Protein AF-A0A397W1Y7-F1 (afdb_monomer_lite)

Organism: NCBI:txid44941

Radius of gyration: 26.82 Å; chains: 1; bounding box: 84×47×63 Å

pLDDT: mean 83.34, std 16.36, range [36.28, 98.56]

Secondary structure (DSSP, 8-state):
----PPPPHHHHHHHHHH--GGGT-S-HHHHHHHHHHHHHHHHHHHHHTSS---HHHHHHHHHHHHHHHT---BS-TT-TTT-B--S--GGG--HHHHIIIIIHHHHHHHSTTTTTGGG-THHHHHHHHHHIIIIISS--SS---S-TT--HHHHHHHHHHHHHHHHHTT--S---------TTS--

Sequence (187 aa):
MWTSTSLTGIDKLKVLQNFNLDLLFLNKSRAQLIRQLWNGFNELYEDMHKQRINGIEFKKKALEWINLFLTPSSGNPNHPQTFVRGLYRPNDITPYIHTLVYHIPEFLNLHSNFGLIGFSCSAVEKKNHQHVVHFFRKTLKDGGGENINKSAIIEIMEWENRNLYFFSHDVPVFFEKITTINVKDMQ

Foldseek 3Di:
DDDDDDQDPVRVLCCLQPPQQVVVDVDPVVSVLVNVLSVLVVVLVVQLVDQAHQLVVQLVSLVVNVVSQQFQWDDDPVDPVGTDHGHDHPVPQDPVSVCSNPPLSVVCVVPRNRGNVNVDCVVVVVVVVVLCCPQPVPDDPPPDDPPPPDDSVVVVVVVVVVVVVCVVVVNDPDDPPPPDDDPPPPD

Structure (mmCIF, N/CA/C/O backbone):
data_AF-A0A397W1Y7-F1
#
_entry.id   AF-A0A397W1Y7-F1
#
loop_
_atom_site.group_PDB
_atom_site.id
_atom_site.type_symbol
_atom_site.label_atom_id
_atom_site.label_alt_id
_atom_site.label_comp_id
_atom_site.label_asym_id
_atom_site.label_entity_id
_atom_site.label_seq_id
_atom_site.pdbx_PDB_ins_code
_atom_site.Cartn_x
_atom_site.Cartn_y
_atom_site.Cartn_z
_atom_site.occupancy
_atom_site.B_iso_or_equiv
_atom_site.auth_seq_id
_atom_site.auth_comp_id
_atom_site.auth_asym_id
_atom_site.auth_atom_id
_atom_site.pdbx_PDB_model_num
ATOM 1 N N . MET A 1 1 ? 6.314 31.186 4.382 1.00 39.44 1 MET A N 1
ATOM 2 C CA . MET A 1 1 ? 6.079 30.312 3.211 1.00 39.44 1 MET A CA 1
ATOM 3 C C . MET A 1 1 ? 6.240 28.879 3.681 1.00 39.44 1 MET A C 1
ATOM 5 O O . MET A 1 1 ? 7.315 28.550 4.157 1.00 39.44 1 MET A O 1
ATOM 9 N N . TRP A 1 2 ? 5.188 28.061 3.644 1.00 40.94 2 TRP A N 1
ATOM 10 C CA . TRP A 1 2 ? 5.317 26.639 3.972 1.00 40.94 2 TRP A CA 1
ATOM 11 C C . TRP A 1 2 ? 5.865 25.921 2.738 1.00 40.94 2 TRP A C 1
ATOM 13 O O . TRP A 1 2 ? 5.177 25.820 1.726 1.00 40.94 2 TRP A O 1
ATOM 23 N N . THR A 1 3 ? 7.114 25.471 2.792 1.00 53.44 3 THR A N 1
ATOM 24 C CA . THR A 1 3 ? 7.708 24.613 1.763 1.00 53.44 3 THR A CA 1
ATOM 25 C C . THR A 1 3 ? 7.311 23.173 2.065 1.00 53.44 3 THR A C 1
ATOM 27 O O . THR A 1 3 ? 7.940 22.513 2.890 1.00 53.44 3 THR A O 1
ATOM 30 N N . SER A 1 4 ? 6.226 22.680 1.463 1.00 56.41 4 SER A N 1
ATOM 31 C CA . SER A 1 4 ? 5.858 21.270 1.607 1.00 56.41 4 SER A CA 1
ATOM 32 C C . SER A 1 4 ? 6.803 20.403 0.774 1.00 56.41 4 SER A C 1
ATOM 34 O O . SER A 1 4 ? 6.710 20.377 -0.453 1.00 56.41 4 SER A O 1
ATOM 36 N N . THR A 1 5 ? 7.698 19.669 1.428 1.00 64.62 5 THR A N 1
ATOM 37 C CA . THR A 1 5 ? 8.429 18.575 0.782 1.00 64.62 5 THR A CA 1
ATOM 38 C C . THR A 1 5 ? 7.508 17.358 0.730 1.00 64.62 5 THR A C 1
ATOM 40 O O . THR A 1 5 ? 7.043 16.890 1.769 1.00 64.62 5 THR A O 1
ATOM 43 N N . SER A 1 6 ? 7.206 16.850 -0.467 1.00 74.12 6 SER A N 1
ATOM 44 C CA . SER A 1 6 ? 6.446 15.603 -0.606 1.00 74.12 6 SER A CA 1
ATOM 45 C C . SER A 1 6 ? 7.218 14.448 0.035 1.00 74.12 6 SER A C 1
ATOM 47 O O . SER A 1 6 ? 8.400 14.265 -0.250 1.00 74.12 6 SER A O 1
ATOM 49 N N . LEU A 1 7 ? 6.540 13.638 0.851 1.00 79.19 7 LEU A N 1
ATOM 50 C CA . LEU A 1 7 ? 7.115 12.411 1.405 1.00 79.19 7 LEU A CA 1
ATOM 51 C C . LEU A 1 7 ? 7.478 11.443 0.273 1.00 79.19 7 LEU A C 1
ATOM 53 O O . LEU A 1 7 ? 6.655 11.172 -0.611 1.00 79.19 7 LEU A O 1
ATOM 57 N N . THR A 1 8 ? 8.693 10.898 0.319 1.00 85.19 8 THR A N 1
ATOM 58 C CA . THR A 1 8 ? 9.116 9.832 -0.597 1.00 85.19 8 THR A CA 1
ATOM 59 C C . THR A 1 8 ? 8.405 8.521 -0.245 1.00 85.19 8 THR A C 1
ATOM 61 O O . THR A 1 8 ? 7.814 8.392 0.829 1.00 85.19 8 THR A O 1
ATOM 64 N N . GLY A 1 9 ? 8.456 7.519 -1.129 1.00 83.25 9 GLY A N 1
ATOM 65 C CA . GLY A 1 9 ? 7.895 6.193 -0.829 1.00 83.25 9 GLY A CA 1
ATOM 66 C C . GLY A 1 9 ? 8.480 5.575 0.450 1.00 83.25 9 GLY A C 1
ATOM 67 O O . GLY A 1 9 ? 7.740 5.038 1.270 1.00 83.25 9 GLY A O 1
ATOM 68 N N . ILE A 1 10 ? 9.788 5.747 0.666 1.00 86.06 10 ILE A N 1
ATOM 69 C CA . ILE A 1 10 ? 10.495 5.248 1.854 1.00 86.06 10 ILE A CA 1
ATOM 70 C C . ILE A 1 10 ? 10.001 5.956 3.119 1.00 86.06 10 ILE A C 1
ATOM 72 O O . ILE A 1 10 ? 9.769 5.311 4.141 1.00 86.06 10 ILE A O 1
ATOM 76 N N . ASP A 1 11 ? 9.805 7.274 3.060 1.00 90.81 11 ASP A N 1
ATOM 77 C CA . ASP A 1 11 ? 9.346 8.031 4.226 1.00 90.81 11 ASP A CA 1
ATOM 78 C C . ASP A 1 11 ? 7.902 7.676 4.593 1.00 90.81 11 ASP A C 1
ATOM 80 O O . ASP A 1 11 ? 7.588 7.520 5.773 1.00 90.81 11 ASP A O 1
ATOM 84 N N . LYS A 1 12 ? 7.033 7.463 3.595 1.00 91.06 12 LYS A N 1
ATOM 85 C CA . LYS A 1 12 ? 5.658 6.985 3.817 1.00 91.06 12 LYS A CA 1
ATOM 86 C C . LYS A 1 12 ? 5.643 5.635 4.538 1.00 91.06 12 LYS A C 1
ATOM 88 O O . LYS A 1 12 ? 4.872 5.469 5.481 1.00 91.06 12 LYS A O 1
ATOM 93 N N . LEU A 1 13 ? 6.514 4.705 4.140 1.00 92.19 13 LEU A N 1
ATOM 94 C CA . LEU A 1 13 ? 6.613 3.386 4.769 1.00 92.19 13 LEU A CA 1
ATOM 95 C C . LEU A 1 13 ? 7.103 3.480 6.222 1.00 92.19 13 LEU A C 1
ATOM 97 O O . LEU A 1 13 ? 6.520 2.866 7.114 1.00 92.19 13 LEU A O 1
ATOM 101 N N . LYS A 1 14 ? 8.110 4.322 6.493 1.00 93.44 14 LYS A N 1
ATOM 102 C CA . LYS A 1 14 ? 8.585 4.577 7.865 1.00 93.44 14 LYS A CA 1
ATOM 103 C C . LYS A 1 14 ? 7.484 5.136 8.760 1.00 93.44 14 LYS A C 1
ATOM 105 O O . LYS A 1 14 ? 7.376 4.723 9.912 1.00 93.44 14 LYS A O 1
ATOM 110 N N . VAL A 1 15 ? 6.674 6.061 8.244 1.00 93.31 15 VAL A N 1
ATOM 111 C CA . VAL A 1 15 ? 5.526 6.602 8.981 1.00 93.31 15 VAL A CA 1
ATOM 112 C C . VAL A 1 15 ? 4.516 5.493 9.267 1.00 93.31 15 VAL A C 1
ATOM 114 O O . VAL A 1 15 ? 4.129 5.312 10.420 1.00 93.31 15 VAL A O 1
ATOM 117 N N . LEU A 1 16 ? 4.139 4.712 8.252 1.00 94.62 16 LEU A N 1
ATOM 118 C CA . LEU A 1 16 ? 3.195 3.606 8.402 1.00 94.62 16 LEU A CA 1
ATOM 119 C C . LEU A 1 16 ? 3.634 2.628 9.503 1.00 94.62 16 LEU A C 1
ATOM 121 O O . LEU A 1 16 ? 2.839 2.291 10.378 1.00 94.62 16 LEU A O 1
ATOM 125 N N . GLN A 1 17 ? 4.905 2.232 9.507 1.00 94.31 17 GLN A N 1
ATOM 126 C CA . GLN A 1 17 ? 5.419 1.197 10.406 1.00 94.31 17 GLN A CA 1
ATOM 127 C C . GLN A 1 17 ? 5.736 1.721 11.812 1.00 94.31 17 GLN A C 1
ATOM 129 O O . GLN A 1 17 ? 5.367 1.089 12.799 1.00 94.31 17 GLN A O 1
ATOM 134 N N . ASN A 1 18 ? 6.370 2.892 11.919 1.00 93.81 18 ASN A N 1
ATOM 135 C CA . ASN A 1 18 ? 7.087 3.282 13.140 1.00 93.81 18 ASN A CA 1
ATOM 136 C C . ASN A 1 18 ? 6.560 4.555 13.807 1.00 93.81 18 ASN A C 1
ATOM 138 O O . ASN A 1 18 ? 7.042 4.927 14.877 1.00 93.81 18 ASN A O 1
ATOM 142 N N . PHE A 1 19 ? 5.612 5.267 13.194 1.00 94.00 19 PHE A N 1
ATOM 143 C CA . PHE A 1 19 ? 5.139 6.525 13.762 1.00 94.00 19 PHE A CA 1
ATOM 144 C C . PHE A 1 19 ? 4.438 6.305 15.109 1.00 94.00 19 PHE A C 1
ATOM 146 O O . PHE A 1 19 ? 3.462 5.554 15.205 1.00 94.00 19 PHE A O 1
ATOM 153 N N . ASN A 1 20 ? 4.901 7.015 16.139 1.00 93.06 20 ASN A N 1
ATOM 154 C CA . ASN A 1 20 ? 4.315 6.944 17.470 1.00 93.06 20 ASN A CA 1
ATOM 155 C C . ASN A 1 20 ? 2.988 7.722 17.529 1.00 93.06 20 ASN A C 1
ATOM 157 O O . ASN A 1 20 ? 2.969 8.949 17.632 1.00 93.06 20 ASN A O 1
ATOM 161 N N . LEU A 1 21 ? 1.869 6.993 17.482 1.00 93.31 21 LEU A N 1
ATOM 162 C CA . LEU A 1 21 ? 0.521 7.571 17.514 1.00 93.31 21 LEU A CA 1
ATOM 163 C C . LEU A 1 21 ? 0.143 8.167 18.871 1.00 93.31 21 LEU A C 1
ATOM 165 O O . LEU A 1 21 ? -0.738 9.028 18.908 1.00 93.31 21 LEU A O 1
ATOM 169 N N . ASP A 1 22 ? 0.815 7.778 19.955 1.00 91.19 22 ASP A N 1
ATOM 170 C CA . ASP A 1 22 ? 0.550 8.328 21.289 1.00 91.19 22 ASP A CA 1
ATOM 171 C C . ASP A 1 22 ? 0.893 9.826 21.361 1.00 91.19 22 ASP A C 1
ATOM 173 O O . ASP A 1 22 ? 0.355 10.549 22.195 1.00 91.19 22 ASP A O 1
ATOM 177 N N . LEU A 1 23 ? 1.734 10.320 20.442 1.00 91.81 23 LEU A N 1
ATOM 178 C CA . LEU A 1 23 ? 2.039 11.748 20.305 1.00 91.81 23 LEU A CA 1
ATOM 179 C C . LEU A 1 23 ? 0.864 12.561 19.735 1.00 91.81 23 LEU A C 1
ATOM 181 O O . LEU A 1 23 ? 0.793 13.766 19.962 1.00 91.81 23 LEU A O 1
ATOM 185 N N . LEU A 1 24 ? -0.039 11.928 18.977 1.00 90.88 24 LEU A N 1
ATOM 186 C CA . LEU A 1 24 ? -1.186 12.590 18.341 1.00 90.88 24 LEU A CA 1
ATOM 187 C C . LEU A 1 24 ? -2.497 12.355 19.092 1.00 90.88 24 LEU A C 1
ATOM 189 O O . LEU A 1 24 ? -3.395 13.196 19.052 1.00 90.88 24 LEU A O 1
ATOM 193 N N . PHE A 1 25 ? -2.637 11.203 19.747 1.00 88.94 25 PHE A N 1
ATOM 194 C CA . PHE A 1 25 ? -3.882 10.791 20.380 1.00 88.94 25 PHE A CA 1
ATOM 195 C C . PHE A 1 25 ? -3.694 10.610 21.884 1.00 88.94 25 PHE A C 1
ATOM 197 O O . PHE A 1 25 ? -3.140 9.616 22.337 1.00 88.94 25 PHE A O 1
ATOM 204 N N . LEU A 1 26 ? -4.266 11.532 22.666 1.00 85.06 26 LEU A N 1
ATOM 205 C CA . LEU A 1 26 ? -4.312 11.428 24.133 1.00 85.06 26 LEU A CA 1
ATOM 206 C C . LEU A 1 26 ? -5.093 10.189 24.609 1.00 85.06 26 LEU A C 1
ATOM 208 O O . LEU A 1 26 ? -4.827 9.635 25.673 1.00 85.06 26 LEU A O 1
ATOM 212 N N . ASN A 1 27 ? -6.070 9.744 23.815 1.00 87.62 27 ASN A N 1
ATOM 213 C CA . ASN A 1 27 ? -6.815 8.520 24.077 1.00 87.62 27 ASN A CA 1
ATOM 214 C C . ASN A 1 27 ? -6.025 7.304 23.560 1.00 87.62 27 ASN A C 1
ATOM 216 O O . ASN A 1 27 ? -5.971 7.065 22.350 1.00 87.62 27 ASN A O 1
ATOM 220 N N . LYS A 1 28 ? -5.477 6.508 24.488 1.00 89.81 28 LYS A N 1
ATOM 221 C CA . LYS A 1 28 ? -4.688 5.305 24.174 1.00 89.81 28 LYS A CA 1
ATOM 222 C C . LYS A 1 28 ? -5.467 4.261 23.377 1.00 89.81 28 LYS A C 1
ATOM 224 O O . LYS A 1 28 ? -4.927 3.701 22.429 1.00 89.81 28 LYS A O 1
ATOM 229 N N . SER A 1 29 ? -6.741 4.037 23.694 1.00 90.38 29 SER A N 1
ATOM 230 C CA . SER A 1 29 ? -7.580 3.085 22.955 1.00 90.38 29 SER A CA 1
ATOM 231 C C . SER A 1 29 ? -7.749 3.510 21.495 1.00 90.38 29 SER A C 1
ATOM 233 O O . SER A 1 29 ? -7.712 2.681 20.589 1.00 90.38 29 SER A O 1
ATOM 235 N N . ARG A 1 30 ? -7.862 4.821 21.237 1.00 91.56 30 ARG A N 1
ATOM 236 C CA . ARG A 1 30 ? -7.900 5.358 19.871 1.00 91.56 30 ARG A CA 1
ATOM 237 C C . ARG A 1 30 ? -6.563 5.180 19.151 1.00 91.56 30 ARG A C 1
ATOM 239 O O . ARG A 1 30 ? -6.564 4.784 17.987 1.00 91.56 30 ARG A O 1
ATOM 246 N N . ALA A 1 31 ? -5.448 5.465 19.824 1.00 94.44 31 ALA A N 1
ATOM 247 C CA . ALA A 1 31 ? -4.113 5.262 19.264 1.00 94.44 31 ALA A CA 1
ATOM 248 C C . ALA A 1 31 ? -3.897 3.791 18.865 1.00 94.44 31 ALA A C 1
ATOM 250 O O . ALA A 1 31 ? -3.467 3.511 17.746 1.00 94.44 31 ALA A O 1
ATOM 251 N N . GLN A 1 32 ? -4.288 2.856 19.737 1.00 93.94 32 GLN A N 1
ATOM 252 C CA . GLN A 1 32 ? -4.229 1.413 19.491 1.00 93.94 32 GLN A CA 1
ATOM 253 C C . GLN A 1 32 ? -5.096 0.984 18.304 1.00 93.94 32 GLN A C 1
ATOM 255 O O . GLN A 1 32 ? -4.619 0.245 17.446 1.00 93.94 32 GLN A O 1
ATOM 260 N N . LEU A 1 33 ? -6.331 1.482 18.202 1.00 94.94 33 LEU A N 1
ATOM 261 C CA . LEU A 1 33 ? -7.227 1.150 17.091 1.00 94.94 33 LEU A CA 1
ATOM 262 C C . LEU A 1 33 ? -6.662 1.614 15.737 1.00 94.94 33 LEU A C 1
ATOM 264 O O . LEU A 1 33 ? -6.674 0.873 14.756 1.00 94.94 33 LEU A O 1
ATOM 268 N N . ILE A 1 34 ? -6.111 2.829 15.683 1.00 95.75 34 ILE A N 1
ATOM 269 C CA . ILE A 1 34 ? -5.458 3.348 14.472 1.00 95.75 34 ILE A CA 1
ATOM 270 C C . ILE A 1 34 ? -4.181 2.554 14.169 1.00 95.75 34 ILE A C 1
ATOM 272 O O . ILE A 1 34 ? -3.904 2.268 13.005 1.00 95.75 34 ILE A O 1
ATOM 276 N N . ARG A 1 35 ? -3.425 2.144 15.195 1.00 96.88 35 ARG A N 1
ATOM 277 C CA . ARG A 1 35 ? -2.245 1.290 15.025 1.00 96.88 35 ARG A CA 1
ATOM 278 C C . ARG A 1 35 ? -2.604 -0.062 14.420 1.00 96.88 35 ARG A C 1
ATOM 280 O O . ARG A 1 35 ? -1.934 -0.484 13.487 1.00 96.88 35 ARG A O 1
ATOM 287 N N . GLN A 1 36 ? -3.673 -0.701 14.890 1.00 96.94 36 GLN A N 1
ATOM 288 C CA . GLN A 1 36 ? -4.181 -1.946 14.308 1.00 96.94 36 GLN A CA 1
ATOM 289 C C . GLN A 1 36 ? -4.555 -1.763 12.833 1.00 96.94 36 GLN A C 1
ATOM 291 O O . GLN A 1 36 ? -4.159 -2.572 11.999 1.00 96.94 36 GLN A O 1
ATOM 296 N N . LEU A 1 37 ? -5.235 -0.662 12.494 1.00 97.94 37 LEU A N 1
ATOM 297 C CA . LEU A 1 37 ? -5.581 -0.344 11.108 1.00 97.94 37 LEU A CA 1
ATOM 298 C C . LEU A 1 37 ? -4.337 -0.186 10.218 1.00 97.94 37 LEU A C 1
ATOM 300 O O . LEU A 1 37 ? -4.314 -0.683 9.092 1.00 97.94 37 LEU A O 1
ATOM 304 N N . TRP A 1 38 ? -3.308 0.508 10.712 1.00 97.81 38 TRP A N 1
ATOM 305 C CA . TRP A 1 38 ? -2.057 0.730 9.980 1.00 97.81 38 TRP A CA 1
ATOM 306 C C . TRP A 1 38 ? -1.247 -0.556 9.832 1.00 97.81 38 TRP A C 1
ATOM 308 O O . TRP A 1 38 ? -0.730 -0.819 8.752 1.00 97.81 38 TRP A O 1
ATOM 318 N N . ASN A 1 39 ? -1.191 -1.384 10.876 1.00 97.50 39 ASN A N 1
ATOM 319 C CA . ASN A 1 39 ? -0.519 -2.679 10.829 1.00 97.50 39 ASN A CA 1
ATOM 320 C C . ASN A 1 39 ? -1.198 -3.619 9.828 1.00 97.50 39 ASN A C 1
ATOM 322 O O . ASN A 1 39 ? -0.512 -4.181 8.983 1.00 97.50 39 ASN A O 1
ATOM 326 N N . GLY A 1 40 ? -2.533 -3.712 9.845 1.00 97.75 40 GLY A N 1
ATOM 327 C CA . GLY A 1 40 ? -3.266 -4.521 8.868 1.00 97.75 40 GLY A CA 1
ATOM 328 C C . GLY A 1 40 ? -3.061 -4.034 7.429 1.00 97.75 40 GLY A C 1
ATOM 329 O O . GLY A 1 40 ? -2.892 -4.842 6.521 1.00 97.75 40 GLY A O 1
ATOM 330 N N . PHE A 1 41 ? -2.981 -2.715 7.212 1.00 97.69 41 PHE A N 1
ATOM 331 C CA . PHE A 1 41 ? -2.631 -2.179 5.894 1.00 97.69 41 PHE A CA 1
ATOM 332 C C . PHE A 1 41 ? -1.190 -2.526 5.498 1.00 97.69 41 PHE A C 1
ATOM 334 O O . PHE A 1 41 ? -0.941 -2.896 4.353 1.00 97.69 41 PHE A O 1
ATOM 341 N N . ASN A 1 42 ? -0.242 -2.432 6.436 1.00 96.94 42 ASN A N 1
ATOM 342 C CA . ASN A 1 42 ? 1.150 -2.803 6.199 1.00 96.94 42 ASN A CA 1
ATOM 343 C C . ASN A 1 42 ? 1.281 -4.293 5.853 1.00 96.94 42 ASN A C 1
ATOM 345 O O . ASN A 1 42 ? 2.014 -4.630 4.937 1.00 96.94 42 ASN A O 1
ATOM 349 N N . GLU A 1 43 ? 0.539 -5.182 6.512 1.00 96.38 43 GLU A N 1
ATOM 350 C CA . GLU A 1 43 ? 0.523 -6.610 6.171 1.00 96.38 43 GLU A CA 1
ATOM 351 C C . GLU A 1 43 ? 0.033 -6.863 4.741 1.00 96.38 43 GLU A C 1
ATOM 353 O O . GLU A 1 43 ? 0.664 -7.623 4.009 1.00 96.38 43 GLU A O 1
ATOM 358 N N . LEU A 1 44 ? -1.042 -6.189 4.313 1.00 96.56 44 LEU A N 1
ATOM 359 C CA . LEU A 1 44 ? -1.505 -6.250 2.922 1.00 96.56 44 LEU A CA 1
ATOM 360 C C . LEU A 1 44 ? -0.448 -5.705 1.957 1.00 96.56 44 LEU A C 1
ATOM 362 O O . LEU A 1 44 ? -0.217 -6.287 0.900 1.00 96.56 44 LEU A O 1
ATOM 366 N N . TYR A 1 45 ? 0.207 -4.601 2.317 1.00 94.44 45 TYR A N 1
ATOM 367 C CA . TYR A 1 45 ? 1.282 -4.014 1.525 1.00 94.44 45 TYR A CA 1
ATOM 368 C C . TYR A 1 45 ? 2.456 -4.983 1.345 1.00 94.44 45 TYR A C 1
ATOM 370 O O . TYR A 1 45 ? 2.871 -5.221 0.211 1.00 94.44 45 TYR A O 1
ATOM 378 N N . GLU A 1 46 ? 2.949 -5.583 2.427 1.00 92.88 46 GLU A N 1
ATOM 379 C CA . GLU A 1 46 ? 4.022 -6.580 2.389 1.00 92.88 46 GLU A CA 1
ATOM 380 C C . GLU A 1 46 ? 3.605 -7.823 1.601 1.00 92.88 46 GLU A C 1
ATOM 382 O O . GLU A 1 46 ? 4.397 -8.352 0.822 1.00 92.88 46 GLU A O 1
ATOM 387 N N . ASP A 1 47 ? 2.352 -8.273 1.746 1.00 92.88 47 ASP A N 1
ATOM 388 C CA . ASP A 1 47 ? 1.830 -9.379 0.951 1.00 92.88 47 ASP A CA 1
ATOM 389 C C . ASP A 1 47 ? 1.932 -9.055 -0.539 1.00 92.88 47 ASP A C 1
ATOM 391 O O . ASP A 1 47 ? 2.532 -9.848 -1.252 1.00 92.88 47 ASP A O 1
ATOM 395 N N . MET A 1 48 ? 1.486 -7.880 -1.005 1.00 91.12 48 MET A N 1
ATOM 396 C CA . MET A 1 48 ? 1.593 -7.475 -2.421 1.00 91.12 48 MET A CA 1
ATOM 397 C C . MET A 1 48 ? 3.032 -7.464 -2.972 1.00 91.12 48 MET A C 1
ATOM 399 O O . MET A 1 48 ? 3.216 -7.552 -4.187 1.00 91.12 48 MET A O 1
ATOM 403 N N . HIS A 1 49 ? 4.046 -7.376 -2.106 1.00 89.31 49 HIS A N 1
ATOM 404 C CA . HIS A 1 49 ? 5.466 -7.408 -2.476 1.00 89.31 49 HIS A CA 1
ATOM 405 C C . HIS A 1 49 ? 6.073 -8.821 -2.445 1.00 89.31 49 HIS A C 1
ATOM 407 O O . HIS A 1 49 ? 7.281 -8.993 -2.619 1.00 89.31 49 HIS A O 1
ATOM 413 N N . LYS A 1 50 ? 5.266 -9.865 -2.261 1.00 88.50 50 LYS A N 1
ATOM 414 C CA . LYS A 1 50 ? 5.719 -11.253 -2.397 1.00 88.50 50 LYS A CA 1
ATOM 415 C C . LYS A 1 50 ? 5.559 -11.724 -3.839 1.00 88.50 50 LYS A C 1
ATOM 417 O O . LYS A 1 50 ? 4.595 -11.392 -4.523 1.00 88.50 50 LYS A O 1
ATOM 422 N N . GLN A 1 51 ? 6.492 -12.562 -4.292 1.00 81.12 51 GLN A N 1
ATOM 423 C CA . GLN A 1 51 ? 6.418 -13.178 -5.624 1.00 81.12 51 GLN A CA 1
ATOM 424 C C . GLN A 1 51 ? 5.213 -14.112 -5.772 1.00 81.12 51 GLN A C 1
ATOM 426 O O . GLN A 1 51 ? 4.653 -14.229 -6.856 1.00 81.12 51 GLN A O 1
ATOM 431 N N . ARG A 1 52 ? 4.822 -14.789 -4.687 1.00 81.56 52 ARG A N 1
ATOM 432 C CA . ARG A 1 52 ? 3.676 -15.697 -4.652 1.00 81.56 52 ARG A CA 1
ATOM 433 C C . ARG A 1 52 ? 2.800 -15.359 -3.463 1.00 81.56 52 ARG A C 1
ATOM 435 O O . ARG A 1 52 ? 3.276 -15.327 -2.330 1.00 81.56 52 ARG A O 1
ATOM 442 N N . ILE A 1 53 ? 1.527 -15.120 -3.742 1.00 84.25 53 ILE A N 1
ATOM 443 C CA . ILE A 1 53 ? 0.504 -14.794 -2.753 1.00 84.25 53 ILE A CA 1
ATOM 444 C C . ILE A 1 53 ? -0.723 -15.613 -3.116 1.00 84.25 53 ILE A C 1
ATOM 446 O O . ILE A 1 53 ? -1.115 -15.665 -4.281 1.00 84.25 53 ILE A O 1
ATOM 450 N N . ASN A 1 54 ? -1.340 -16.238 -2.123 1.00 86.00 54 ASN A N 1
ATOM 451 C CA . ASN A 1 54 ? -2.626 -16.878 -2.317 1.00 86.00 54 ASN A CA 1
ATOM 452 C C . ASN A 1 54 ? -3.720 -15.799 -2.329 1.00 86.00 54 ASN A C 1
ATOM 454 O O . ASN A 1 54 ? -3.961 -15.152 -1.308 1.00 86.00 54 ASN A O 1
ATOM 458 N N . GLY A 1 55 ? -4.392 -15.604 -3.469 1.00 90.56 55 GLY A N 1
ATOM 459 C CA . GLY A 1 55 ? -5.457 -14.606 -3.594 1.00 90.56 55 GLY A CA 1
ATOM 460 C C . GLY A 1 55 ? -6.609 -14.827 -2.607 1.00 90.56 55 GLY A C 1
ATOM 461 O O . GLY A 1 55 ? -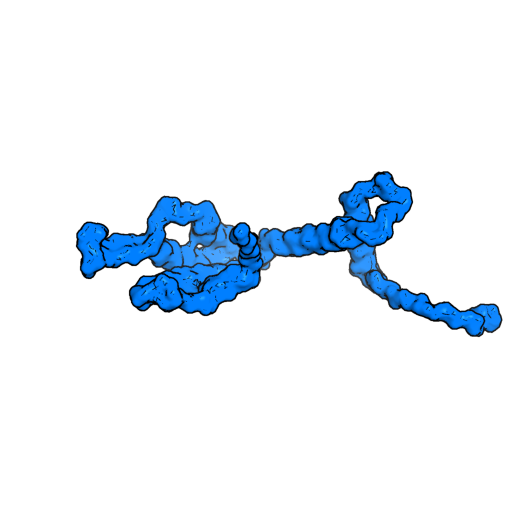7.210 -13.860 -2.146 1.00 90.56 55 GLY A O 1
ATOM 462 N N . ILE A 1 56 ? -6.879 -16.071 -2.190 1.00 92.25 56 ILE A N 1
ATOM 463 C CA . ILE A 1 56 ? -7.900 -16.387 -1.176 1.00 92.25 56 ILE A CA 1
ATOM 464 C C . ILE A 1 56 ? -7.485 -15.851 0.200 1.00 92.25 56 ILE A C 1
ATOM 466 O O . ILE A 1 56 ? -8.282 -15.198 0.876 1.00 92.25 56 ILE A O 1
ATOM 470 N N . GLU A 1 57 ? -6.238 -16.089 0.609 1.00 92.81 57 GLU A N 1
ATOM 471 C CA . GLU A 1 57 ? -5.719 -15.584 1.887 1.00 92.81 57 GLU A CA 1
ATOM 472 C C . GLU A 1 57 ? -5.643 -14.059 1.890 1.00 92.81 57 GLU A C 1
ATOM 474 O O . GLU A 1 57 ? -6.059 -13.420 2.858 1.00 92.81 57 GLU A O 1
ATOM 479 N N . PHE A 1 58 ? -5.189 -13.472 0.780 1.00 95.50 58 PHE A N 1
ATOM 480 C CA . PHE A 1 58 ? -5.152 -12.025 0.614 1.00 95.50 58 PHE A CA 1
ATOM 481 C C . PHE A 1 58 ? -6.553 -11.416 0.733 1.00 95.50 58 PHE A C 1
ATOM 483 O O . PHE A 1 58 ? -6.747 -10.458 1.481 1.00 95.50 58 PHE A O 1
ATOM 490 N N . LYS A 1 59 ? -7.560 -12.012 0.074 1.00 97.06 59 LYS A N 1
ATOM 491 C CA . LYS A 1 59 ? -8.961 -11.575 0.172 1.00 97.06 59 LYS A CA 1
ATOM 492 C C . LYS A 1 59 ? -9.454 -11.579 1.612 1.00 97.06 59 LYS A C 1
ATOM 494 O O . LYS A 1 59 ? -10.096 -10.621 2.032 1.00 97.06 59 LYS A O 1
ATOM 499 N N . LYS A 1 60 ? -9.160 -12.640 2.369 1.00 97.06 60 LYS A N 1
ATOM 500 C CA . LYS A 1 60 ? -9.567 -12.747 3.774 1.00 97.06 60 LYS A CA 1
ATOM 501 C C . LYS A 1 60 ? -8.998 -11.588 4.596 1.00 97.06 60 LYS A C 1
ATOM 503 O O . LYS A 1 60 ? -9.768 -10.874 5.232 1.00 97.06 60 LYS A O 1
ATOM 508 N N . LYS A 1 61 ? -7.686 -11.352 4.512 1.00 97.44 61 LYS A N 1
ATOM 509 C CA . LYS A 1 61 ? -7.027 -10.241 5.217 1.00 97.44 61 LYS A CA 1
ATOM 510 C C . LYS A 1 61 ? -7.568 -8.880 4.781 1.00 97.44 61 LYS A C 1
ATOM 512 O O . LYS A 1 61 ? -7.801 -8.011 5.615 1.00 97.44 61 LYS A O 1
ATOM 517 N N . ALA A 1 62 ? -7.809 -8.693 3.483 1.00 98.06 62 ALA A N 1
ATOM 518 C CA . ALA A 1 62 ? -8.326 -7.437 2.949 1.00 98.06 62 ALA A CA 1
ATOM 519 C C . ALA A 1 62 ? -9.753 -7.145 3.443 1.00 98.06 62 ALA A C 1
ATOM 521 O O . ALA A 1 62 ? -10.069 -6.001 3.772 1.00 98.06 62 ALA A O 1
ATOM 522 N N . LEU A 1 63 ? -10.595 -8.179 3.553 1.00 98.25 63 LEU A N 1
ATOM 523 C CA . LEU A 1 63 ? -11.939 -8.076 4.122 1.00 98.25 63 LEU A CA 1
ATOM 524 C C . LEU A 1 63 ? -11.912 -7.792 5.633 1.00 98.25 63 LEU A C 1
ATOM 526 O O . LEU A 1 63 ? -12.672 -6.959 6.121 1.00 98.25 63 LEU A O 1
ATOM 530 N N . GLU A 1 64 ? -11.022 -8.437 6.386 1.00 98.19 64 GLU A N 1
ATOM 531 C CA . GLU A 1 64 ? -10.821 -8.136 7.811 1.00 98.19 64 GLU A CA 1
ATOM 532 C C . GLU A 1 64 ? -10.362 -6.683 8.009 1.00 98.19 64 GLU A C 1
ATOM 534 O O . GLU A 1 64 ? -10.901 -5.958 8.849 1.00 98.19 64 GLU A O 1
ATOM 539 N N . TRP A 1 65 ? -9.432 -6.221 7.173 1.00 98.56 65 TRP A N 1
ATOM 540 C CA . TRP A 1 65 ? -8.927 -4.856 7.214 1.00 98.56 65 TRP A CA 1
ATOM 541 C C . TRP A 1 65 ? -9.990 -3.806 6.859 1.00 98.56 65 TRP A C 1
ATOM 543 O O . TRP A 1 65 ? -10.115 -2.811 7.576 1.00 98.56 65 TRP A O 1
ATOM 553 N N . ILE A 1 66 ? -10.794 -4.008 5.804 1.00 98.44 66 ILE A N 1
ATOM 554 C CA . ILE A 1 66 ? -11.850 -3.043 5.445 1.00 98.44 66 ILE A CA 1
ATOM 555 C C . ILE A 1 66 ? -12.961 -3.002 6.502 1.00 98.44 66 ILE A C 1
ATOM 557 O O . ILE A 1 66 ? -13.511 -1.936 6.769 1.00 98.44 66 ILE A O 1
ATOM 561 N N . ASN A 1 67 ? -13.256 -4.125 7.163 1.00 98.12 67 ASN A N 1
ATOM 562 C CA . ASN A 1 67 ? -14.200 -4.147 8.281 1.00 98.12 67 ASN A CA 1
ATOM 563 C C . ASN A 1 67 ? -13.685 -3.307 9.456 1.00 98.12 67 ASN A C 1
ATOM 565 O O . ASN A 1 67 ? -14.444 -2.526 10.030 1.00 98.12 67 ASN A O 1
ATOM 569 N N . LEU A 1 68 ? -12.387 -3.399 9.770 1.00 98.19 68 LEU A N 1
ATOM 570 C CA . LEU A 1 68 ? -11.757 -2.526 10.758 1.00 98.19 68 LEU A CA 1
ATOM 571 C C . LEU A 1 68 ? -11.819 -1.057 10.314 1.00 98.19 68 LEU A C 1
ATOM 573 O O . LEU A 1 68 ? -12.234 -0.205 11.097 1.00 98.19 68 LEU A O 1
ATOM 577 N N . PHE A 1 69 ? -11.486 -0.752 9.057 1.00 98.25 69 PHE A N 1
ATOM 578 C CA . PHE A 1 69 ? -11.569 0.601 8.491 1.00 98.25 69 PHE A CA 1
ATOM 579 C C . PHE A 1 69 ? -12.963 1.224 8.669 1.00 98.25 69 PHE A C 1
ATOM 581 O O . PHE A 1 69 ? -13.069 2.398 9.023 1.00 98.25 69 PHE A O 1
ATOM 588 N N . LEU A 1 70 ? -14.016 0.422 8.492 1.00 97.69 70 LEU A N 1
ATOM 589 C CA . LEU A 1 70 ? -15.420 0.820 8.600 1.00 97.69 70 LEU A CA 1
ATOM 590 C C . LEU A 1 70 ? -15.997 0.738 10.020 1.00 97.69 70 LEU A C 1
ATOM 592 O O . LEU A 1 70 ? -17.214 0.833 10.182 1.00 97.69 70 LEU A O 1
ATOM 596 N N . THR A 1 71 ? -15.156 0.588 11.050 1.00 96.75 71 THR A N 1
ATOM 597 C CA . THR A 1 71 ? -15.605 0.580 12.451 1.00 96.75 71 THR A CA 1
ATOM 598 C C . THR A 1 71 ? -16.478 1.810 12.734 1.00 96.75 71 THR A C 1
ATOM 600 O O . THR A 1 71 ? -15.966 2.940 12.694 1.00 96.75 71 THR A O 1
ATOM 603 N N . PRO A 1 72 ? -17.780 1.633 13.029 1.00 94.88 72 PRO A N 1
ATOM 604 C CA . PRO A 1 72 ? -18.694 2.748 13.212 1.00 94.88 72 PRO A CA 1
ATOM 605 C C . PRO A 1 72 ? -18.413 3.481 14.523 1.00 94.88 72 PRO A C 1
ATOM 607 O O . PRO A 1 72 ? -17.822 2.946 15.459 1.00 94.88 72 PRO A O 1
ATOM 610 N N . SER A 1 73 ? -18.859 4.734 14.600 1.00 92.69 73 SER A N 1
ATOM 611 C CA . SER A 1 73 ? -18.909 5.426 15.892 1.00 92.69 73 SER A CA 1
ATOM 612 C C . SER A 1 73 ? -20.087 4.904 16.711 1.00 92.69 73 SER A C 1
ATOM 614 O O . SER A 1 73 ? -21.134 4.595 16.145 1.00 92.69 73 SER A O 1
ATOM 616 N N . SER A 1 74 ? -19.934 4.845 18.030 1.00 90.44 74 SER A N 1
ATOM 617 C CA . SER A 1 74 ? -20.975 4.400 18.957 1.00 90.44 74 SER A CA 1
ATOM 618 C C . SER A 1 74 ? -21.288 5.466 20.005 1.00 90.44 74 SER A C 1
ATOM 620 O O . SER A 1 74 ? -20.444 6.300 20.332 1.00 90.44 74 SER A O 1
ATOM 622 N N . GLY A 1 75 ? -22.498 5.416 20.563 1.00 89.44 75 GLY A N 1
ATOM 623 C CA . GLY A 1 75 ? -22.975 6.388 21.549 1.00 89.44 75 GLY A CA 1
ATOM 624 C C . GLY A 1 75 ? -23.516 7.676 20.927 1.00 89.44 75 GLY A C 1
ATOM 625 O O . GLY A 1 75 ? -23.594 7.816 19.707 1.00 89.44 75 GLY A O 1
ATOM 626 N N . ASN A 1 76 ? -23.925 8.620 21.777 1.00 86.94 76 ASN A N 1
ATOM 627 C CA . ASN A 1 76 ? -24.546 9.866 21.332 1.00 86.94 76 ASN A CA 1
ATOM 628 C C . ASN A 1 76 ? -23.484 10.967 21.141 1.00 86.94 76 ASN A C 1
ATOM 630 O O . ASN A 1 76 ? -22.854 11.347 22.128 1.00 86.94 76 ASN A O 1
ATOM 634 N N . PRO A 1 77 ? -23.318 11.541 19.932 1.00 86.00 77 PRO A N 1
ATOM 635 C CA . PRO A 1 77 ? -22.358 12.620 19.672 1.00 86.00 77 PRO A CA 1
ATOM 636 C C . PRO A 1 77 ? -22.523 13.853 20.571 1.00 86.00 77 PRO A C 1
ATOM 638 O O . PRO A 1 77 ? -21.544 14.538 20.856 1.00 86.00 77 PRO A O 1
ATOM 641 N N . ASN A 1 78 ? -23.742 14.115 21.048 1.00 88.81 78 ASN A N 1
ATOM 642 C CA . ASN A 1 78 ? -24.052 15.234 21.940 1.00 88.81 78 ASN A CA 1
ATOM 643 C C . ASN A 1 78 ? -23.673 14.950 23.406 1.00 88.81 78 ASN A C 1
ATOM 645 O O . ASN A 1 78 ? -23.719 15.853 24.238 1.00 88.81 78 ASN A O 1
ATOM 649 N N . HIS A 1 79 ? -23.282 13.713 23.731 1.00 87.62 79 HIS A N 1
ATOM 650 C CA . HIS A 1 79 ? -22.847 13.293 25.062 1.00 87.62 79 HIS A CA 1
ATOM 651 C C . HIS A 1 79 ? -21.433 12.692 24.998 1.00 87.62 79 HIS A C 1
ATOM 653 O O . HIS A 1 79 ? -21.285 11.466 24.911 1.00 87.62 79 HIS A O 1
ATOM 659 N N . PRO A 1 80 ? -20.378 13.528 25.107 1.00 81.06 80 PRO A N 1
ATOM 660 C CA . PRO A 1 80 ? -18.980 13.120 24.925 1.00 81.06 80 PRO A CA 1
ATOM 661 C C . PRO A 1 80 ? -18.528 11.965 25.825 1.00 81.06 80 PRO A C 1
ATOM 663 O O . PRO A 1 80 ? -17.638 11.211 25.457 1.00 81.06 80 PRO A O 1
ATOM 666 N N . GLN A 1 81 ? -19.156 11.810 26.993 1.00 82.62 81 GLN A N 1
ATOM 667 C CA . GLN A 1 81 ? -18.861 10.748 27.960 1.00 82.62 81 GLN A CA 1
ATOM 668 C C . GLN A 1 81 ? -19.266 9.352 27.458 1.00 82.62 81 GLN A C 1
ATOM 670 O O . GLN A 1 81 ? -18.684 8.358 27.876 1.00 82.62 81 GLN A O 1
ATOM 675 N N . THR A 1 82 ? -20.255 9.277 26.562 1.00 86.12 82 THR A N 1
ATOM 676 C CA . THR A 1 82 ? -20.765 8.015 25.991 1.00 86.12 82 THR A CA 1
ATOM 677 C C . THR A 1 82 ? -20.341 7.807 24.540 1.00 86.12 82 THR A C 1
ATOM 679 O O . THR A 1 82 ? -20.498 6.713 24.002 1.00 86.12 82 THR A O 1
ATOM 682 N N . PHE A 1 83 ? -19.826 8.855 23.892 1.00 89.94 83 PHE A N 1
ATOM 683 C CA . PHE A 1 83 ? -19.465 8.819 22.485 1.00 89.94 83 PHE A CA 1
ATOM 684 C C . PHE A 1 83 ? -18.073 8.223 22.279 1.00 89.94 83 PHE A C 1
ATOM 686 O O . PHE A 1 83 ? -17.064 8.772 22.721 1.00 89.94 83 PHE A O 1
ATOM 693 N N . VAL A 1 84 ? -18.012 7.136 21.517 1.00 88.81 84 VAL A N 1
ATOM 694 C CA . VAL A 1 84 ? -16.765 6.545 21.037 1.00 88.81 84 VAL A CA 1
ATOM 695 C C . VAL A 1 84 ? -16.709 6.736 19.532 1.00 88.81 84 VAL A C 1
ATOM 697 O O . VAL A 1 84 ? -17.491 6.172 18.768 1.00 88.81 84 VAL A O 1
ATOM 700 N N . ARG A 1 85 ? -15.759 7.559 19.092 1.00 89.62 85 ARG A N 1
ATOM 701 C CA . ARG A 1 85 ? -15.537 7.794 17.668 1.00 89.62 85 ARG A CA 1
ATOM 702 C C . ARG A 1 85 ? -14.914 6.554 17.029 1.00 89.62 85 ARG A C 1
ATOM 704 O O . ARG A 1 85 ? -13.823 6.149 17.428 1.00 89.62 85 ARG A O 1
ATOM 711 N N . GLY A 1 86 ? -15.569 6.045 15.993 1.00 93.00 86 GLY A N 1
ATOM 712 C CA . GLY A 1 86 ? -15.054 4.988 15.130 1.00 93.00 86 GLY A CA 1
ATOM 713 C C . GLY A 1 86 ? -13.908 5.461 14.229 1.00 93.00 86 GLY A C 1
ATOM 714 O O . GLY A 1 86 ? -13.224 6.459 14.511 1.00 93.00 86 GLY A O 1
ATOM 715 N N . LEU A 1 87 ? -13.707 4.736 13.130 1.00 95.19 87 LEU A N 1
ATOM 716 C CA . LEU A 1 87 ? -12.677 5.023 12.137 1.00 95.19 87 LEU A CA 1
ATOM 717 C C . LEU A 1 87 ? -13.260 5.826 10.966 1.00 95.19 87 LEU A C 1
ATOM 719 O O . LEU A 1 87 ? -13.479 7.032 11.122 1.00 95.19 87 LEU A O 1
ATOM 723 N N . TYR A 1 88 ? -13.506 5.188 9.827 1.00 96.50 88 TYR A N 1
ATOM 724 C CA . TYR A 1 88 ? -13.923 5.833 8.584 1.00 96.50 88 TYR A CA 1
ATOM 725 C C . TYR A 1 88 ? -15.313 5.368 8.145 1.00 96.50 88 TYR A C 1
ATOM 727 O O . TYR A 1 88 ? -15.861 4.388 8.651 1.00 96.50 88 TYR A O 1
ATOM 735 N N . ARG A 1 89 ? -15.918 6.108 7.216 1.00 95.75 89 ARG A N 1
ATOM 736 C CA . ARG A 1 89 ? -17.248 5.834 6.666 1.00 95.75 89 ARG A CA 1
ATOM 737 C C . ARG A 1 89 ? -17.134 5.142 5.306 1.00 95.75 89 ARG A C 1
ATOM 739 O O . ARG A 1 89 ? -16.119 5.292 4.631 1.00 95.75 89 ARG A O 1
ATOM 746 N N . PRO A 1 90 ? -18.202 4.478 4.830 1.00 96.12 90 PRO A N 1
ATOM 747 C CA . PRO A 1 90 ? -18.237 3.930 3.473 1.00 96.12 90 PRO A CA 1
ATOM 748 C C . PRO A 1 90 ? -17.919 4.963 2.381 1.00 96.12 90 PRO A C 1
ATOM 750 O O . PRO A 1 90 ? -17.243 4.640 1.412 1.00 96.12 90 PRO A O 1
ATOM 753 N N . ASN A 1 91 ? -18.327 6.222 2.570 1.00 96.81 91 ASN A N 1
ATOM 754 C CA . ASN A 1 91 ? -18.041 7.308 1.624 1.00 96.81 91 ASN A CA 1
ATOM 755 C C . ASN A 1 91 ? -16.557 7.714 1.574 1.00 96.81 91 ASN A C 1
ATOM 757 O O . ASN A 1 91 ? -16.154 8.395 0.637 1.00 96.81 91 ASN A O 1
ATOM 761 N N . ASP A 1 92 ? -15.751 7.305 2.559 1.00 96.94 92 ASP A N 1
ATOM 762 C CA . ASP A 1 92 ? -14.310 7.575 2.601 1.00 96.94 92 ASP A CA 1
ATOM 763 C C . ASP A 1 92 ? -13.502 6.501 1.842 1.00 96.94 92 ASP A C 1
ATOM 765 O O . ASP A 1 92 ? -12.273 6.576 1.760 1.00 96.94 92 ASP A O 1
ATOM 769 N N . ILE A 1 93 ? -14.172 5.484 1.282 1.00 97.25 93 ILE A N 1
ATOM 770 C CA . ILE A 1 93 ?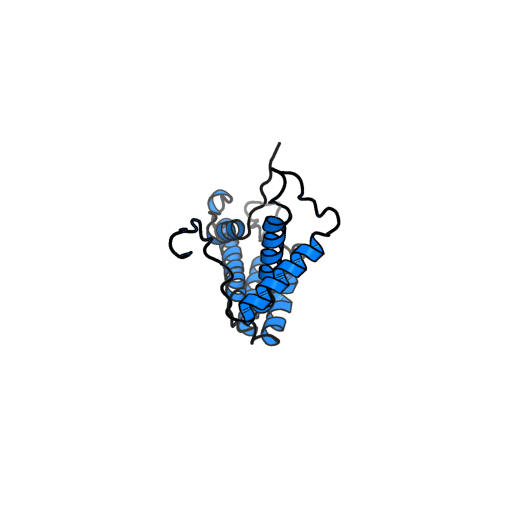 -13.536 4.463 0.449 1.00 97.25 93 ILE A CA 1
ATOM 771 C C . ILE A 1 93 ? -13.104 5.101 -0.871 1.00 97.25 93 ILE A C 1
ATOM 773 O O . ILE A 1 93 ? -13.916 5.474 -1.715 1.00 97.25 93 ILE A O 1
ATOM 777 N N . THR A 1 94 ? -11.792 5.184 -1.067 1.00 97.81 94 THR A N 1
ATOM 778 C CA . THR A 1 94 ? -11.213 5.634 -2.334 1.00 97.81 94 THR A CA 1
ATOM 779 C C . THR A 1 94 ? -11.254 4.518 -3.386 1.00 97.81 94 THR A C 1
ATOM 781 O O . THR A 1 94 ? -11.296 3.334 -3.028 1.00 97.81 94 THR A O 1
ATOM 784 N N . PRO A 1 95 ? -11.144 4.849 -4.687 1.00 98.31 95 PRO A N 1
ATOM 785 C CA . PRO A 1 95 ? -11.019 3.841 -5.740 1.00 98.31 95 PRO A CA 1
ATOM 786 C C . PRO A 1 95 ? -9.875 2.845 -5.494 1.00 98.31 95 PRO A C 1
ATOM 788 O O . PRO A 1 95 ? -10.040 1.655 -5.732 1.00 98.31 95 PRO A O 1
ATOM 791 N N . TYR A 1 96 ? -8.744 3.298 -4.939 1.00 96.69 96 TYR A N 1
ATOM 792 C CA . TYR A 1 96 ? -7.618 2.419 -4.606 1.00 96.69 96 TYR A CA 1
ATOM 793 C C . TYR A 1 96 ? -7.951 1.409 -3.507 1.00 96.69 96 TYR A C 1
ATOM 795 O O . TYR A 1 96 ? -7.546 0.256 -3.608 1.00 96.69 96 TYR A O 1
ATOM 803 N N . ILE A 1 97 ? -8.710 1.812 -2.483 1.00 97.69 97 ILE A N 1
ATOM 804 C CA . ILE A 1 97 ? -9.172 0.894 -1.432 1.00 97.69 97 ILE A CA 1
ATOM 805 C C . ILE A 1 97 ? -10.134 -0.140 -2.020 1.00 97.69 97 ILE A C 1
ATOM 807 O O . ILE A 1 97 ? -10.009 -1.329 -1.736 1.00 97.69 97 ILE A O 1
ATOM 811 N N . HIS A 1 98 ? -11.071 0.295 -2.865 1.00 97.56 98 HIS A N 1
ATOM 812 C CA . HIS A 1 98 ? -11.995 -0.617 -3.533 1.00 97.56 98 HIS A CA 1
ATOM 813 C C . HIS A 1 98 ? -11.240 -1.651 -4.383 1.00 97.56 98 HIS A C 1
ATOM 815 O O . HIS A 1 98 ? -11.458 -2.852 -4.234 1.00 97.56 98 HIS A O 1
ATOM 821 N N . THR A 1 99 ? -10.290 -1.204 -5.206 1.00 97.06 99 THR A N 1
ATOM 822 C CA . THR A 1 99 ? -9.448 -2.099 -6.007 1.00 97.06 99 THR A CA 1
ATOM 823 C C . THR A 1 99 ? -8.630 -3.046 -5.139 1.00 97.06 99 THR A C 1
ATOM 825 O O . THR A 1 99 ? -8.627 -4.245 -5.411 1.00 97.06 99 THR A O 1
ATOM 828 N N . LEU A 1 100 ? -8.005 -2.551 -4.066 1.00 97.19 100 LEU A N 1
ATOM 829 C CA . LEU A 1 100 ? -7.227 -3.363 -3.127 1.00 97.19 100 LEU A CA 1
ATOM 830 C C . LEU A 1 100 ? -8.041 -4.522 -2.544 1.00 97.19 100 LEU A C 1
ATOM 832 O O . LEU A 1 100 ? -7.549 -5.642 -2.466 1.00 97.19 100 LEU A O 1
ATOM 836 N N . VAL A 1 101 ? -9.279 -4.259 -2.128 1.00 97.25 101 VAL A N 1
ATOM 837 C CA . VAL A 1 101 ? -10.092 -5.247 -1.408 1.00 97.25 101 VAL A CA 1
ATOM 838 C C . VAL A 1 101 ? -10.791 -6.218 -2.356 1.00 97.25 101 VAL A C 1
ATOM 840 O O . VAL A 1 101 ? -10.871 -7.409 -2.056 1.00 97.25 101 VAL A O 1
ATOM 843 N N . TYR A 1 102 ? -11.304 -5.729 -3.486 1.00 96.00 102 TYR A N 1
ATOM 844 C CA . TYR A 1 102 ? -12.200 -6.513 -4.339 1.00 96.00 102 TYR A CA 1
ATOM 845 C C . TYR A 1 102 ? -11.536 -7.046 -5.610 1.00 96.00 102 TYR A C 1
ATOM 847 O O . TYR A 1 102 ? -11.841 -8.170 -5.999 1.00 96.00 102 TYR A O 1
ATOM 855 N N . HIS A 1 103 ? -10.597 -6.303 -6.204 1.00 95.19 103 HIS A N 1
ATOM 856 C CA . HIS A 1 103 ? -10.030 -6.628 -7.524 1.00 95.19 103 HIS A CA 1
ATOM 857 C C . HIS A 1 103 ? -8.628 -7.235 -7.451 1.00 95.19 103 HIS A C 1
ATOM 859 O O . HIS A 1 103 ? -8.307 -8.136 -8.220 1.00 95.19 103 HIS A O 1
ATOM 865 N N . ILE A 1 104 ? -7.792 -6.816 -6.497 1.00 94.56 104 ILE A N 1
ATOM 866 C CA . ILE A 1 104 ? -6.460 -7.411 -6.306 1.00 94.56 104 ILE A CA 1
ATOM 867 C C . ILE A 1 104 ? -6.514 -8.924 -6.022 1.00 94.56 104 ILE A C 1
ATOM 869 O O . ILE A 1 104 ? -5.721 -9.650 -6.623 1.00 94.56 104 ILE A O 1
ATOM 873 N N . PRO A 1 105 ? -7.424 -9.455 -5.178 1.00 94.25 105 PRO A N 1
ATOM 874 C CA . PRO A 1 105 ? -7.493 -10.899 -4.975 1.00 94.25 105 PRO A CA 1
ATOM 875 C C . PRO A 1 105 ? -7.831 -11.685 -6.249 1.00 94.25 105 PRO A C 1
ATOM 877 O O . PRO A 1 105 ? -7.266 -12.750 -6.482 1.00 94.25 105 PRO A O 1
ATOM 880 N N . GLU A 1 106 ? -8.743 -11.164 -7.075 1.00 92.88 106 GLU A N 1
ATOM 881 C CA . GLU A 1 106 ? -9.090 -11.759 -8.371 1.00 92.88 106 GLU A CA 1
ATOM 882 C C . GLU A 1 106 ? -7.891 -11.725 -9.322 1.00 92.88 106 GLU A C 1
ATOM 884 O O . GLU A 1 106 ? -7.522 -12.748 -9.898 1.00 92.88 106 GLU A O 1
ATOM 889 N N . PHE A 1 107 ? -7.219 -10.576 -9.398 1.00 92.75 107 PHE A N 1
ATOM 890 C CA . PHE A 1 107 ? -6.011 -10.400 -10.193 1.00 92.75 107 PHE A CA 1
ATOM 891 C C . PHE A 1 107 ? -4.906 -11.390 -9.796 1.00 92.75 107 PHE A C 1
ATOM 893 O O . PHE A 1 107 ? -4.283 -12.009 -10.657 1.00 92.75 107 PHE A O 1
ATOM 900 N N . LEU A 1 108 ? -4.688 -11.589 -8.493 1.00 92.00 108 LEU A N 1
ATOM 901 C CA . LEU A 1 108 ? -3.714 -12.551 -7.975 1.00 92.00 108 LEU A CA 1
ATOM 902 C C . LEU A 1 108 ? -4.049 -13.995 -8.353 1.00 92.00 108 LEU A C 1
ATOM 904 O O . LEU A 1 108 ? -3.134 -14.772 -8.617 1.00 92.00 108 LEU A O 1
ATOM 908 N N . ASN A 1 109 ? -5.332 -14.352 -8.417 1.00 89.25 109 ASN A N 1
ATOM 909 C CA . ASN A 1 109 ? -5.749 -15.685 -8.852 1.00 89.25 109 ASN A CA 1
ATOM 910 C C . ASN A 1 109 ? -5.499 -15.905 -10.352 1.00 89.25 109 ASN A C 1
ATOM 912 O O . ASN A 1 109 ? -5.125 -17.005 -10.747 1.00 89.25 109 ASN A O 1
ATOM 916 N N . LEU A 1 110 ? -5.673 -14.870 -11.181 1.00 90.31 110 LEU A N 1
ATOM 917 C CA . LEU A 1 110 ? -5.436 -14.943 -12.628 1.00 90.31 110 LEU A CA 1
ATOM 918 C C . LEU A 1 110 ? -3.942 -14.911 -12.989 1.00 90.31 110 LEU A C 1
ATOM 920 O O . LEU A 1 110 ? -3.517 -15.565 -13.941 1.00 90.31 110 LEU A O 1
ATOM 924 N N . HIS A 1 111 ? -3.136 -14.162 -12.233 1.00 88.88 111 HIS A N 1
ATOM 925 C CA . HIS A 1 111 ? -1.733 -13.876 -12.553 1.00 88.88 111 HIS A CA 1
ATOM 926 C C . HIS A 1 111 ? -0.746 -14.359 -11.480 1.00 88.88 111 HIS A C 1
ATOM 928 O O . HIS A 1 111 ? 0.334 -13.786 -11.305 1.00 88.88 111 HIS A O 1
ATOM 934 N N . SER A 1 112 ? -1.074 -15.451 -10.788 1.00 82.38 112 SER A N 1
ATOM 935 C CA . SER A 1 112 ? -0.292 -15.998 -9.668 1.00 82.38 112 SER A CA 1
ATOM 936 C C . SER A 1 112 ? 1.177 -16.293 -9.997 1.00 82.38 112 SER A C 1
ATOM 938 O O . SER A 1 112 ? 2.020 -16.289 -9.105 1.00 82.38 112 SER A O 1
ATOM 940 N N . ASN A 1 113 ? 1.494 -16.553 -11.269 1.00 84.94 113 ASN A N 1
ATOM 941 C CA . ASN A 1 113 ? 2.847 -16.894 -11.720 1.00 84.94 113 ASN A CA 1
ATOM 942 C C . ASN A 1 113 ? 3.807 -15.698 -11.720 1.00 84.94 113 ASN A C 1
ATOM 944 O O . ASN A 1 113 ? 5.007 -15.885 -11.535 1.00 84.94 113 ASN A O 1
ATOM 948 N N . PHE A 1 114 ? 3.285 -14.489 -11.937 1.00 82.94 114 PHE A N 1
ATOM 949 C CA . PHE A 1 114 ? 4.079 -13.260 -12.009 1.00 82.94 114 PHE A CA 1
ATOM 950 C C . PHE A 1 114 ? 4.034 -12.463 -10.699 1.00 82.94 114 PHE A C 1
ATOM 952 O O . PHE A 1 114 ? 4.932 -11.662 -10.430 1.00 82.94 114 PHE A O 1
ATOM 959 N N . GLY A 1 115 ? 2.993 -12.684 -9.886 1.00 84.88 115 GLY A N 1
ATOM 960 C CA . GLY A 1 115 ? 2.702 -11.866 -8.712 1.00 84.88 115 GLY A CA 1
ATOM 961 C C . GLY A 1 115 ? 2.355 -10.422 -9.093 1.00 84.88 115 GLY A C 1
ATOM 962 O O . GLY A 1 115 ? 2.328 -10.054 -10.265 1.00 84.88 115 GLY A O 1
ATOM 963 N N . LEU A 1 116 ? 2.097 -9.571 -8.098 1.00 88.19 116 LEU A N 1
ATOM 964 C CA . LEU A 1 116 ? 1.781 -8.154 -8.341 1.00 88.19 116 LEU A CA 1
ATOM 965 C C . LEU A 1 116 ? 3.000 -7.336 -8.774 1.00 88.19 116 LEU A C 1
ATOM 967 O O . LEU A 1 116 ? 2.871 -6.432 -9.597 1.00 88.19 116 LEU A O 1
ATOM 971 N N . ILE A 1 117 ? 4.191 -7.666 -8.263 1.00 87.94 117 ILE A N 1
ATOM 972 C CA . ILE A 1 117 ? 5.423 -6.923 -8.574 1.00 87.94 117 ILE A CA 1
ATOM 973 C C . ILE A 1 117 ? 5.744 -6.961 -10.070 1.00 87.94 117 ILE A C 1
ATOM 975 O O . ILE A 1 117 ? 6.225 -5.963 -10.603 1.00 87.94 117 ILE A O 1
ATOM 979 N N . GLY A 1 118 ? 5.447 -8.072 -10.755 1.00 87.06 118 GLY A N 1
ATOM 980 C CA . GLY A 1 118 ? 5.673 -8.202 -12.197 1.00 87.06 118 GLY A CA 1
ATOM 981 C C . GLY A 1 118 ? 4.923 -7.163 -13.038 1.00 87.06 118 GLY A C 1
ATOM 982 O O . GLY A 1 118 ? 5.354 -6.851 -14.143 1.00 87.06 118 GLY A O 1
ATOM 983 N N . PHE A 1 119 ? 3.850 -6.581 -12.497 1.00 89.06 119 PHE A N 1
ATOM 984 C CA . PHE A 1 119 ? 3.045 -5.543 -13.144 1.00 89.06 119 PHE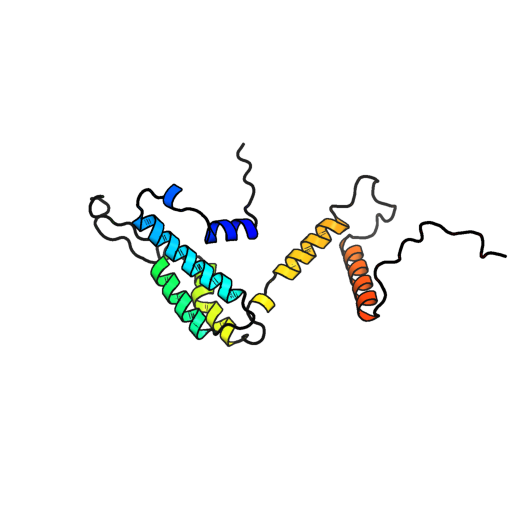 A CA 1
ATOM 985 C C . PHE A 1 119 ? 3.310 -4.137 -12.587 1.00 89.06 119 PHE A C 1
ATOM 987 O O . PHE A 1 119 ? 2.612 -3.188 -12.941 1.00 89.06 119 PHE A O 1
ATOM 994 N N . SER A 1 120 ? 4.304 -3.977 -11.708 1.00 88.81 120 SER A N 1
ATOM 995 C CA . SER A 1 120 ? 4.638 -2.679 -11.131 1.00 88.81 120 SER A CA 1
ATOM 996 C C . SER A 1 120 ? 5.294 -1.748 -12.155 1.00 88.81 120 SER A C 1
ATOM 998 O O . SER A 1 120 ? 6.249 -2.110 -12.845 1.00 88.81 120 SER A O 1
ATOM 1000 N N . CYS A 1 121 ? 4.863 -0.486 -12.167 1.00 89.75 121 CYS A N 1
ATOM 1001 C CA . CYS A 1 121 ? 5.477 0.569 -12.972 1.00 89.75 121 CYS A CA 1
ATOM 1002 C C . CYS A 1 121 ? 6.817 1.078 -12.409 1.00 89.75 121 CYS A C 1
ATOM 1004 O O . CYS A 1 121 ? 7.467 1.898 -13.057 1.00 89.75 121 CYS A O 1
ATOM 1006 N N . SER A 1 122 ? 7.278 0.598 -11.244 1.00 86.62 122 SER A N 1
ATOM 1007 C CA . SER A 1 122 ? 8.489 1.121 -10.585 1.00 86.62 122 SER A CA 1
ATOM 1008 C C . SER A 1 122 ? 9.742 1.058 -11.466 1.00 86.62 122 SER A C 1
ATOM 1010 O O . SER A 1 122 ? 10.577 1.960 -11.419 1.00 86.62 122 SER A O 1
ATOM 1012 N N . ALA A 1 123 ? 9.885 0.020 -12.298 1.00 87.38 123 ALA A N 1
ATOM 1013 C CA . ALA A 1 123 ? 11.011 -0.089 -13.227 1.00 87.38 123 ALA A CA 1
ATOM 1014 C C . ALA A 1 123 ? 10.968 1.001 -14.313 1.00 87.38 123 ALA A C 1
ATOM 1016 O O . ALA A 1 123 ? 11.995 1.608 -14.624 1.00 87.38 123 ALA A O 1
ATOM 1017 N N . VAL A 1 124 ? 9.775 1.289 -14.842 1.00 88.62 124 VAL A N 1
ATOM 1018 C CA . VAL A 1 124 ? 9.552 2.335 -15.850 1.00 88.62 124 VAL A CA 1
ATOM 1019 C C . VAL A 1 124 ? 9.782 3.719 -15.246 1.00 88.62 124 VAL A C 1
ATOM 1021 O O . VAL A 1 124 ? 10.482 4.535 -15.839 1.00 88.62 124 VAL A O 1
ATOM 1024 N N . GLU A 1 125 ? 9.280 3.970 -14.035 1.00 89.06 125 GLU A N 1
ATOM 1025 C CA . GLU A 1 125 ? 9.511 5.224 -13.306 1.00 89.06 125 GLU A CA 1
ATOM 1026 C C . GLU A 1 125 ? 11.000 5.456 -13.028 1.00 89.06 125 GLU A C 1
ATOM 1028 O O . GLU A 1 125 ? 11.514 6.556 -13.249 1.00 89.06 125 GLU A O 1
ATOM 1033 N N . LYS A 1 126 ? 11.723 4.411 -12.602 1.00 88.69 126 LYS A N 1
ATOM 1034 C CA . LYS A 1 126 ? 13.174 4.468 -12.394 1.00 88.69 126 LYS A CA 1
ATOM 1035 C C . LYS A 1 126 ? 13.912 4.774 -13.695 1.00 88.69 126 LYS A C 1
ATOM 1037 O O . LYS A 1 126 ? 14.806 5.620 -13.691 1.00 88.69 126 LYS A O 1
ATOM 1042 N N . LYS A 1 127 ? 13.529 4.129 -14.799 1.00 88.19 127 LYS A N 1
ATOM 1043 C CA . LYS A 1 127 ? 14.125 4.364 -16.120 1.00 88.19 127 LYS A CA 1
ATOM 1044 C C 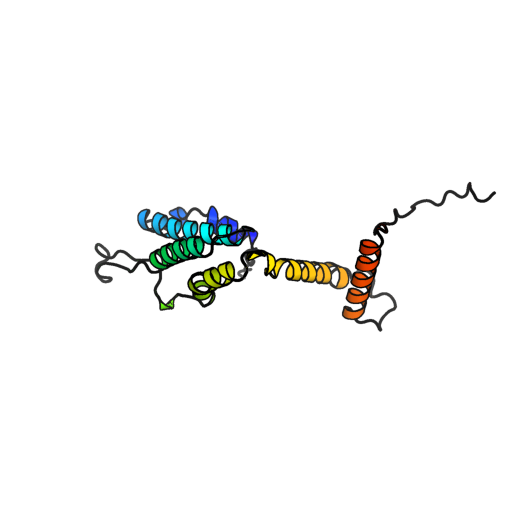. LYS A 1 127 ? 13.885 5.795 -16.595 1.00 88.19 127 LYS A C 1
ATOM 1046 O O . LYS A 1 127 ? 14.831 6.475 -16.983 1.00 88.19 127 LYS A O 1
ATOM 1051 N N . ASN A 1 128 ? 12.660 6.294 -16.445 1.00 88.44 128 ASN A N 1
ATOM 1052 C CA . ASN A 1 128 ? 12.330 7.686 -16.735 1.00 88.44 128 ASN A CA 1
ATOM 1053 C C . ASN A 1 128 ? 13.183 8.655 -15.895 1.00 88.44 128 ASN A C 1
ATOM 1055 O O . ASN A 1 128 ? 13.769 9.596 -16.424 1.00 88.44 128 ASN A O 1
ATOM 1059 N N . HIS A 1 129 ? 13.340 8.391 -14.593 1.00 86.75 129 HIS A N 1
ATOM 1060 C CA . HIS A 1 129 ? 14.213 9.197 -13.738 1.00 86.75 129 HIS A CA 1
ATOM 1061 C C . HIS A 1 129 ? 15.671 9.196 -14.225 1.00 86.75 129 HIS A C 1
ATOM 1063 O O . HIS A 1 129 ? 16.301 10.252 -14.270 1.00 86.75 129 HIS A O 1
ATOM 1069 N N . GLN A 1 130 ? 16.204 8.038 -14.624 1.00 87.44 130 GLN A N 1
ATOM 1070 C CA . GLN A 1 130 ? 17.558 7.923 -15.172 1.00 87.44 130 GLN A CA 1
ATOM 1071 C C . GLN A 1 130 ? 17.722 8.720 -16.469 1.00 87.44 130 GLN A C 1
ATOM 1073 O O . GLN A 1 130 ? 18.720 9.425 -16.609 1.00 87.44 130 GLN A O 1
ATOM 1078 N N . HIS A 1 131 ? 16.745 8.677 -17.380 1.00 87.19 131 HIS A N 1
ATOM 1079 C CA . HIS A 1 131 ? 16.763 9.474 -18.613 1.00 87.19 131 HIS A CA 1
ATOM 1080 C C . HIS A 1 131 ? 16.736 10.972 -18.323 1.00 87.19 131 HIS A C 1
ATOM 1082 O O . HIS A 1 131 ? 17.576 11.710 -18.834 1.00 87.19 131 HIS A O 1
ATOM 1088 N N . VAL A 1 132 ? 15.844 11.418 -17.434 1.00 82.62 132 VAL A N 1
ATOM 1089 C CA . VAL A 1 132 ? 15.785 12.820 -16.994 1.00 82.62 132 VAL A CA 1
ATOM 1090 C C . VAL A 1 132 ? 17.126 13.268 -16.407 1.00 82.62 132 VAL A C 1
ATOM 1092 O O . VAL A 1 132 ? 17.632 14.339 -16.740 1.00 82.62 132 VAL A O 1
ATOM 1095 N N . VAL A 1 133 ? 17.745 12.447 -15.557 1.00 81.62 133 VAL A N 1
ATOM 1096 C CA . VAL A 1 133 ? 19.048 12.763 -14.959 1.00 81.62 133 VAL A CA 1
ATOM 1097 C C . VAL A 1 133 ? 20.166 12.798 -16.005 1.00 81.62 133 VAL A C 1
ATOM 1099 O O . VAL A 1 133 ? 21.001 13.698 -15.961 1.00 81.62 133 VAL A O 1
ATOM 1102 N N . HIS A 1 134 ? 20.204 11.837 -16.926 1.00 80.31 134 HIS A N 1
ATOM 1103 C CA . HIS A 1 134 ? 21.309 11.682 -17.870 1.00 80.31 134 HIS A CA 1
ATOM 1104 C C . HIS A 1 134 ? 21.277 12.711 -19.004 1.00 80.31 134 HIS A C 1
ATOM 1106 O O . HIS A 1 134 ? 22.308 13.308 -19.286 1.00 80.31 134 HIS A O 1
ATOM 1112 N N . PHE A 1 135 ? 20.111 12.940 -19.612 1.00 77.00 135 PHE A N 1
ATOM 1113 C CA . PHE A 1 135 ? 19.982 13.764 -20.821 1.00 77.00 135 PHE A CA 1
ATOM 1114 C C . PHE A 1 135 ? 19.551 15.203 -20.533 1.00 77.00 135 PHE A C 1
ATOM 1116 O O . PHE A 1 135 ? 19.873 16.100 -21.301 1.00 77.00 135 PHE A O 1
ATOM 1123 N N . PHE A 1 136 ? 18.847 15.451 -19.423 1.00 74.69 136 PHE A N 1
ATOM 1124 C CA . PHE A 1 136 ? 18.251 16.768 -19.161 1.00 74.69 136 PHE A CA 1
ATOM 1125 C C . PHE A 1 136 ? 18.847 17.488 -17.948 1.00 74.69 136 PHE A C 1
ATOM 1127 O O . PHE A 1 136 ? 18.829 18.714 -17.900 1.00 74.69 136 PHE A O 1
ATOM 1134 N N . ARG A 1 137 ? 19.397 16.764 -16.961 1.00 63.75 137 ARG A N 1
ATOM 1135 C CA . ARG A 1 137 ? 20.093 17.388 -15.816 1.00 63.75 137 ARG A CA 1
ATOM 1136 C C . ARG A 1 137 ? 21.595 17.576 -16.033 1.00 63.75 137 ARG A C 1
ATOM 1138 O O . ARG A 1 137 ? 22.206 18.337 -15.287 1.00 63.75 137 ARG A O 1
ATOM 1145 N N . LYS A 1 138 ? 22.197 16.917 -17.029 1.00 57.22 138 LYS A N 1
ATOM 1146 C CA . LYS A 1 138 ? 23.622 17.054 -17.373 1.00 57.22 138 LYS A CA 1
ATOM 1147 C C . LYS A 1 138 ? 23.854 17.906 -18.629 1.00 57.22 138 LYS A C 1
ATOM 1149 O O . LYS A 1 138 ? 24.501 17.438 -19.542 1.00 57.22 138 LYS A O 1
ATOM 1154 N N . THR A 1 139 ? 23.373 19.148 -18.647 1.00 50.94 139 THR A N 1
ATOM 1155 C CA . THR A 1 139 ? 23.859 20.282 -19.478 1.00 50.94 139 THR A CA 1
ATOM 1156 C C . THR A 1 139 ? 23.050 21.494 -19.006 1.00 50.94 139 THR A C 1
ATOM 1158 O O . THR A 1 139 ? 21.830 21.415 -18.972 1.00 50.94 139 THR A O 1
ATOM 1161 N N . LEU A 1 140 ? 23.617 22.587 -18.487 1.00 45.84 140 LEU A N 1
ATOM 1162 C CA . LEU A 1 140 ? 24.520 23.516 -19.167 1.00 45.84 140 LEU A CA 1
ATOM 1163 C C . LEU A 1 140 ? 25.592 24.038 -18.183 1.00 45.84 140 LEU A C 1
ATOM 1165 O O . LEU A 1 140 ? 25.292 24.872 -17.331 1.00 45.84 140 LEU A O 1
ATOM 1169 N N . LYS A 1 141 ? 26.845 23.585 -18.303 1.00 43.81 141 LYS A N 1
ATOM 1170 C CA . LYS A 1 141 ? 27.991 24.432 -17.910 1.00 43.81 141 LYS A CA 1
ATOM 1171 C C . LYS A 1 141 ? 28.851 24.824 -19.110 1.00 43.81 141 LYS A C 1
ATOM 1173 O O . LYS A 1 141 ? 29.402 25.910 -19.084 1.00 43.81 141 LYS A O 1
ATOM 1178 N N . ASP A 1 142 ? 28.792 24.055 -20.195 1.00 42.34 142 ASP A N 1
ATOM 1179 C CA . ASP A 1 142 ? 29.294 24.452 -21.509 1.00 42.34 142 ASP A CA 1
ATOM 1180 C C . ASP A 1 142 ? 28.169 24.214 -22.518 1.00 42.34 142 ASP A C 1
ATOM 1182 O O . ASP A 1 142 ? 27.763 23.074 -22.726 1.00 42.34 142 ASP A O 1
ATOM 1186 N N . GLY A 1 143 ? 27.572 25.295 -23.027 1.00 41.28 143 GLY A N 1
ATOM 1187 C CA . GLY A 1 143 ? 26.390 25.273 -23.892 1.00 41.28 143 GLY A CA 1
ATOM 1188 C C . GLY A 1 143 ? 26.455 24.212 -24.990 1.00 41.28 143 GLY A C 1
ATOM 1189 O O . GLY A 1 143 ? 27.533 23.913 -25.495 1.00 41.28 143 GLY A O 1
ATOM 1190 N N . GLY A 1 144 ? 25.282 23.646 -25.304 1.00 46.03 144 GLY A N 1
ATOM 1191 C CA . GLY A 1 144 ? 25.084 22.529 -26.227 1.00 46.03 144 GLY A CA 1
ATOM 1192 C C . GLY A 1 144 ? 26.127 22.457 -27.336 1.00 46.03 144 GLY A C 1
ATOM 1193 O O . GLY A 1 144 ? 26.252 23.377 -28.143 1.00 46.03 144 GLY A O 1
ATOM 1194 N N . GLY A 1 145 ? 26.869 21.346 -27.353 1.00 48.75 145 GLY A N 1
ATOM 1195 C CA . GLY A 1 145 ? 27.726 21.005 -28.479 1.00 48.75 145 GLY A CA 1
ATOM 1196 C C . GLY A 1 145 ? 26.914 21.017 -29.773 1.00 48.75 145 GLY A C 1
ATOM 1197 O O . GLY A 1 145 ? 25.714 20.754 -29.758 1.00 48.75 145 GLY A O 1
ATOM 1198 N N . GLU A 1 146 ? 27.594 21.325 -30.872 1.00 52.31 146 GLU A N 1
ATOM 1199 C CA . GLU A 1 146 ? 27.118 21.762 -32.198 1.00 52.31 146 GLU A CA 1
ATOM 1200 C C . GLU A 1 146 ? 26.035 20.905 -32.905 1.00 52.31 146 GLU A C 1
ATOM 1202 O O . GLU A 1 146 ? 25.631 21.209 -34.025 1.00 52.31 146 GLU A O 1
ATOM 1207 N N . ASN A 1 147 ? 25.484 19.873 -32.266 1.00 53.88 147 ASN A N 1
ATOM 1208 C CA . ASN A 1 147 ? 24.378 19.061 -32.770 1.00 53.88 147 ASN A CA 1
ATOM 1209 C C . ASN A 1 147 ? 23.006 19.659 -32.411 1.00 53.88 147 ASN A C 1
ATOM 1211 O O . ASN A 1 147 ? 22.176 19.023 -31.768 1.00 53.88 147 ASN A O 1
ATOM 1215 N N . ILE A 1 148 ? 22.734 20.878 -32.880 1.00 55.31 148 ILE A N 1
ATOM 1216 C CA . ILE A 1 148 ? 21.467 21.609 -32.660 1.00 55.31 148 ILE A CA 1
ATOM 1217 C C . ILE A 1 148 ? 20.232 20.892 -33.267 1.00 55.31 148 ILE A C 1
ATOM 1219 O O . ILE A 1 148 ? 19.097 21.220 -32.934 1.00 55.31 148 ILE A O 1
ATOM 1223 N N . ASN A 1 149 ? 20.422 19.865 -34.106 1.00 61.78 149 ASN A N 1
ATOM 1224 C CA . ASN A 1 149 ? 19.345 19.245 -34.893 1.00 61.78 149 ASN A CA 1
ATOM 1225 C C . ASN A 1 149 ? 18.815 17.898 -34.373 1.00 61.78 149 ASN A C 1
ATOM 1227 O O . ASN A 1 149 ? 17.955 17.301 -35.025 1.00 61.78 149 ASN A O 1
ATOM 1231 N N . LYS A 1 150 ? 19.302 17.381 -33.240 1.00 70.19 150 LYS A N 1
ATOM 1232 C CA . LYS A 1 150 ? 18.867 16.074 -32.732 1.00 70.19 150 LYS A CA 1
ATOM 1233 C C . LYS A 1 150 ? 17.952 16.228 -31.527 1.00 70.19 150 LYS A C 1
ATOM 1235 O O . LYS A 1 150 ? 18.302 16.876 -30.550 1.00 70.19 150 LYS A O 1
ATOM 1240 N N . SER A 1 151 ? 16.758 15.640 -31.591 1.00 81.31 151 SER A N 1
ATOM 1241 C CA . SER A 1 151 ? 15.858 15.659 -30.437 1.00 81.31 151 SER A CA 1
ATOM 1242 C C . SER A 1 151 ? 16.355 14.698 -29.356 1.00 81.31 151 SER A C 1
ATOM 1244 O O . SER A 1 151 ? 16.877 13.621 -29.660 1.00 81.31 151 SER A O 1
ATOM 1246 N N . ALA A 1 152 ? 16.116 15.047 -28.089 1.00 79.19 152 ALA A N 1
ATOM 1247 C CA . ALA A 1 152 ? 16.473 14.212 -26.941 1.00 79.19 152 ALA A CA 1
ATOM 1248 C C . ALA A 1 152 ? 15.893 12.786 -27.031 1.00 79.19 152 ALA A C 1
ATOM 1250 O O . ALA A 1 152 ? 16.484 11.836 -26.531 1.00 79.19 152 ALA A O 1
ATOM 1251 N N . ILE A 1 153 ? 14.754 12.615 -27.712 1.00 83.12 153 ILE A N 1
ATOM 1252 C CA . ILE A 1 153 ? 14.146 11.299 -27.940 1.00 83.12 153 ILE A CA 1
ATOM 1253 C C . ILE A 1 153 ? 15.048 10.429 -28.824 1.00 83.12 153 ILE A C 1
ATOM 1255 O O . ILE A 1 153 ? 15.265 9.263 -28.499 1.00 83.12 153 ILE A O 1
ATOM 1259 N N . ILE A 1 154 ? 15.607 10.976 -29.912 1.00 85.44 154 ILE A N 1
ATOM 1260 C CA . ILE A 1 154 ? 16.535 10.220 -30.768 1.00 85.44 154 ILE A CA 1
ATOM 1261 C C . ILE A 1 154 ? 17.813 9.876 -29.993 1.00 85.44 154 ILE A C 1
ATOM 1263 O O . ILE A 1 154 ? 18.301 8.753 -30.090 1.00 85.44 154 ILE A O 1
ATOM 1267 N N . GLU A 1 155 ? 18.337 10.803 -29.188 1.00 84.44 155 GLU A N 1
ATOM 1268 C CA . GLU A 1 155 ? 19.526 10.557 -28.360 1.00 84.44 155 GLU A CA 1
ATOM 1269 C C . GLU A 1 155 ? 19.312 9.436 -27.337 1.00 84.44 155 GLU A C 1
ATOM 1271 O O . GLU A 1 155 ? 20.153 8.540 -27.223 1.00 84.44 155 GLU A O 1
ATOM 1276 N N . ILE A 1 156 ? 18.167 9.446 -26.643 1.00 87.62 156 ILE A N 1
ATOM 1277 C CA . ILE A 1 156 ? 17.770 8.380 -25.716 1.00 87.62 156 ILE A CA 1
ATOM 1278 C C . ILE A 1 156 ? 17.663 7.048 -26.461 1.00 87.62 156 ILE A C 1
ATOM 1280 O O . ILE A 1 156 ? 18.240 6.059 -26.012 1.00 87.62 156 ILE A O 1
ATOM 1284 N N . MET A 1 157 ? 16.973 7.010 -27.607 1.00 88.88 157 MET A N 1
ATOM 1285 C CA . MET A 1 157 ? 16.804 5.775 -28.383 1.00 88.88 157 MET A CA 1
ATOM 1286 C C . MET A 1 157 ? 18.142 5.189 -28.838 1.00 88.88 157 MET A C 1
ATOM 1288 O O . MET A 1 157 ? 18.368 3.990 -28.701 1.00 88.88 157 MET A O 1
ATOM 1292 N N . GLU A 1 158 ? 19.062 6.010 -29.339 1.00 89.50 158 GLU A N 1
ATOM 1293 C CA . GLU A 1 158 ? 20.385 5.531 -29.747 1.00 89.50 158 GLU A CA 1
ATOM 1294 C C . GLU A 1 158 ? 21.237 5.056 -28.575 1.00 89.50 158 GLU A C 1
ATOM 1296 O O . GLU A 1 158 ? 21.990 4.090 -28.701 1.00 89.50 158 GLU A O 1
ATOM 1301 N N . TRP A 1 159 ? 21.163 5.743 -27.437 1.00 87.12 159 TRP A N 1
ATOM 1302 C CA . TRP A 1 159 ? 21.854 5.323 -26.225 1.00 87.12 159 TRP A CA 1
ATOM 1303 C C . TRP A 1 159 ? 21.334 3.971 -25.726 1.00 87.12 159 TRP A C 1
ATOM 1305 O O . TRP A 1 159 ? 22.128 3.071 -25.462 1.00 87.12 159 TRP A O 1
ATOM 1315 N N . GLU A 1 160 ? 20.016 3.789 -25.669 1.00 90.38 160 GLU A N 1
ATOM 1316 C CA . GLU A 1 160 ? 19.382 2.516 -25.310 1.00 90.38 160 GLU A CA 1
ATOM 1317 C C . GLU A 1 160 ? 19.755 1.397 -26.289 1.00 90.38 160 GLU A C 1
ATOM 1319 O O . GLU A 1 160 ? 20.193 0.333 -25.856 1.00 90.38 160 GLU A O 1
ATOM 1324 N N . ASN A 1 161 ? 19.676 1.649 -27.599 1.00 91.38 161 ASN A N 1
ATOM 1325 C CA . ASN A 1 161 ? 20.039 0.667 -28.624 1.00 91.38 161 ASN A CA 1
ATOM 1326 C C . ASN A 1 161 ? 21.505 0.229 -28.514 1.00 91.38 161 ASN A C 1
ATOM 1328 O O . ASN A 1 161 ? 21.799 -0.960 -28.623 1.00 91.38 161 ASN A O 1
ATOM 1332 N N . ARG A 1 162 ? 22.428 1.164 -28.247 1.00 88.50 162 ARG A N 1
ATOM 1333 C CA . ARG A 1 162 ? 23.843 0.835 -28.004 1.00 88.50 162 ARG A CA 1
ATOM 1334 C C . ARG A 1 162 ? 24.023 -0.024 -26.756 1.00 88.50 162 ARG A C 1
ATOM 1336 O O . ARG A 1 162 ? 24.734 -1.021 -26.817 1.00 88.50 162 ARG A O 1
ATOM 1343 N N . ASN A 1 163 ? 23.361 0.314 -25.650 1.00 86.38 163 ASN A N 1
ATOM 1344 C CA . ASN A 1 163 ? 23.426 -0.502 -24.435 1.00 86.38 163 ASN A CA 1
ATOM 1345 C C . ASN A 1 163 ? 22.875 -1.915 -24.656 1.00 86.38 163 ASN A C 1
ATOM 1347 O O . ASN A 1 163 ? 23.485 -2.877 -24.197 1.00 86.38 163 ASN A O 1
ATOM 1351 N N . LEU A 1 164 ? 21.762 -2.056 -25.382 1.00 87.94 164 LEU A N 1
ATOM 1352 C CA . LEU A 1 164 ? 21.196 -3.361 -25.735 1.00 87.94 164 LEU A CA 1
ATOM 1353 C C . LEU A 1 164 ? 22.150 -4.181 -26.608 1.00 87.94 164 LEU A C 1
ATOM 1355 O O . LEU A 1 164 ? 22.318 -5.379 -26.376 1.00 87.94 164 LEU A O 1
ATOM 1359 N N . TYR A 1 165 ? 22.800 -3.547 -27.586 1.00 89.56 165 TYR A N 1
ATOM 1360 C CA . TYR A 1 165 ? 23.809 -4.201 -28.415 1.00 89.56 165 TYR A CA 1
ATOM 1361 C C . TYR A 1 165 ? 24.968 -4.730 -27.562 1.00 89.56 165 TYR A C 1
ATOM 1363 O O . TYR A 1 165 ? 25.287 -5.912 -27.637 1.00 89.56 165 TYR A O 1
ATOM 1371 N N . PHE A 1 166 ? 25.545 -3.897 -26.693 1.00 87.06 166 PHE A N 1
ATOM 1372 C CA . PHE A 1 166 ? 26.652 -4.322 -25.835 1.00 87.06 166 PHE A CA 1
ATOM 1373 C C . PHE A 1 166 ? 26.247 -5.424 -24.855 1.00 87.06 166 PHE A C 1
ATOM 1375 O O . PHE A 1 166 ? 26.978 -6.399 -24.710 1.00 87.06 166 PHE A O 1
ATOM 1382 N N . PHE A 1 167 ? 25.062 -5.314 -24.249 1.00 84.88 167 PHE A N 1
ATOM 1383 C CA . PHE A 1 167 ? 24.527 -6.332 -23.344 1.00 84.88 167 PHE A CA 1
ATOM 1384 C C . PHE A 1 167 ? 24.301 -7.679 -24.042 1.00 84.88 167 PHE A C 1
ATOM 1386 O O . PHE A 1 167 ? 24.605 -8.718 -23.475 1.00 84.88 167 PHE A O 1
ATOM 1393 N N . SER A 1 168 ? 23.778 -7.674 -25.271 1.00 88.44 168 SER A N 1
ATOM 1394 C CA . SER A 1 168 ? 23.506 -8.909 -26.026 1.00 88.44 168 SER A CA 1
ATOM 1395 C C . SER A 1 168 ? 24.755 -9.588 -26.588 1.00 88.44 168 SER A C 1
ATOM 1397 O O . SER A 1 168 ? 24.703 -10.776 -26.892 1.00 88.44 168 SER A O 1
ATOM 1399 N N . HIS A 1 169 ? 25.858 -8.852 -26.731 1.00 87.88 169 HIS A N 1
ATOM 1400 C CA . HIS A 1 169 ? 27.107 -9.352 -27.311 1.00 87.88 169 HIS A CA 1
ATOM 1401 C C . HIS A 1 169 ? 28.230 -9.508 -26.268 1.00 87.88 169 HIS A C 1
ATOM 1403 O O . HIS A 1 169 ? 29.387 -9.645 -26.657 1.00 87.88 169 HIS A O 1
ATOM 1409 N N . ASP A 1 170 ? 27.911 -9.450 -24.966 1.00 82.12 170 ASP A N 1
ATOM 1410 C CA . ASP A 1 170 ? 28.871 -9.492 -23.846 1.00 82.12 170 ASP A CA 1
ATOM 1411 C C . ASP A 1 170 ? 30.059 -8.521 -24.009 1.00 82.12 170 ASP A C 1
ATOM 1413 O O . ASP A 1 170 ? 31.182 -8.766 -23.562 1.00 82.12 170 ASP A O 1
ATOM 1417 N N . VAL A 1 171 ? 29.818 -7.377 -24.655 1.00 79.75 171 VAL A N 1
ATOM 1418 C CA . VAL A 1 171 ? 30.839 -6.349 -24.864 1.00 79.75 171 VAL A CA 1
ATOM 1419 C C . VAL A 1 171 ? 30.860 -5.428 -23.638 1.00 79.75 171 VAL A C 1
ATOM 1421 O O . VAL A 1 171 ? 29.818 -4.871 -23.279 1.00 79.75 171 VAL A O 1
ATOM 1424 N N . PRO A 1 172 ? 32.019 -5.207 -22.988 1.00 67.19 172 PRO A N 1
ATOM 1425 C CA . PRO A 1 172 ? 32.110 -4.315 -21.839 1.00 67.19 172 PRO A CA 1
ATOM 1426 C C . PRO A 1 172 ? 31.652 -2.891 -22.184 1.00 67.19 172 PRO A C 1
ATOM 1428 O O . PRO A 1 172 ? 32.170 -2.257 -23.098 1.00 67.19 172 PRO A O 1
ATOM 1431 N N . VAL A 1 173 ? 30.702 -2.358 -21.409 1.00 58.38 173 VAL A N 1
ATOM 1432 C CA . VAL A 1 173 ? 30.159 -0.992 -21.584 1.00 58.38 173 VAL A CA 1
ATOM 1433 C C . VAL A 1 173 ? 31.157 0.087 -21.119 1.00 58.38 173 VAL A C 1
ATOM 1435 O O . VAL A 1 173 ? 31.012 1.266 -21.436 1.00 58.38 173 VAL A O 1
ATOM 1438 N N . PHE A 1 174 ? 32.201 -0.315 -20.388 1.00 57.31 174 PHE A N 1
ATOM 1439 C CA . PHE A 1 174 ? 33.304 0.541 -19.969 1.00 57.31 174 PHE A CA 1
ATOM 1440 C C . PHE A 1 174 ? 34.574 0.165 -20.728 1.00 57.31 174 PHE A C 1
ATOM 1442 O O . PHE A 1 174 ? 35.176 -0.873 -20.470 1.00 57.31 174 PHE A O 1
ATOM 1449 N N . PHE A 1 175 ? 35.027 1.056 -21.606 1.00 51.28 175 PHE A N 1
ATOM 1450 C CA . PHE A 1 175 ? 36.452 1.131 -21.894 1.00 51.28 175 PHE A CA 1
ATOM 1451 C C . PHE A 1 175 ? 37.112 1.762 -20.666 1.00 51.28 175 PHE A C 1
ATOM 1453 O O . PHE A 1 175 ? 36.740 2.874 -20.276 1.00 51.28 175 PHE A O 1
ATOM 1460 N N . GLU A 1 176 ? 38.080 1.079 -20.046 1.00 43.34 176 GLU A N 1
ATOM 1461 C CA . GLU A 1 176 ? 39.060 1.789 -19.227 1.00 43.34 176 GLU A CA 1
ATOM 1462 C C . GLU A 1 176 ? 39.639 2.882 -20.116 1.00 43.34 176 GLU A C 1
ATOM 1464 O O . GLU A 1 176 ? 40.227 2.619 -21.167 1.00 43.34 176 GLU A O 1
ATOM 1469 N N . LYS A 1 177 ? 39.381 4.136 -19.750 1.00 42.53 177 LYS A N 1
ATOM 1470 C CA . LYS A 1 177 ? 39.948 5.266 -20.464 1.00 42.53 177 LYS A CA 1
ATOM 1471 C C . LYS A 1 177 ? 41.455 5.146 -20.274 1.00 42.53 177 LYS A C 1
ATOM 1473 O O . LYS A 1 177 ? 41.939 5.432 -19.185 1.00 42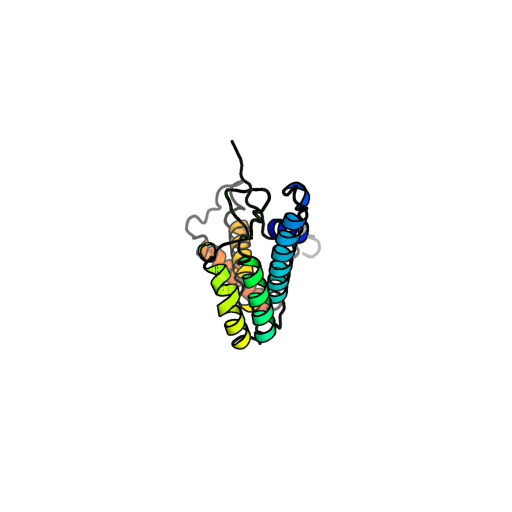.53 177 LYS A O 1
ATOM 1478 N N . ILE A 1 178 ? 42.175 4.688 -21.297 1.00 49.84 178 ILE A N 1
ATOM 1479 C CA . ILE A 1 178 ? 43.637 4.668 -21.285 1.00 49.84 178 ILE A CA 1
ATOM 1480 C C . ILE A 1 178 ? 44.067 6.126 -21.107 1.00 49.84 178 ILE A C 1
ATOM 1482 O O . ILE A 1 178 ? 43.955 6.942 -22.020 1.00 49.84 178 ILE A O 1
ATOM 1486 N N . THR A 1 179 ? 44.465 6.484 -19.889 1.00 53.25 179 THR A N 1
ATOM 1487 C CA . THR A 1 179 ? 44.855 7.849 -19.514 1.00 53.25 179 THR A CA 1
ATOM 1488 C C . THR A 1 179 ? 46.275 8.184 -19.959 1.00 53.25 179 THR A C 1
ATOM 1490 O O . THR A 1 179 ? 46.673 9.345 -19.889 1.00 53.25 179 THR A O 1
ATOM 1493 N N . THR A 1 180 ? 47.016 7.201 -20.475 1.00 48.72 180 THR A N 1
ATOM 1494 C CA . THR A 1 180 ? 48.399 7.374 -20.915 1.00 48.72 180 THR A CA 1
ATOM 1495 C C . THR A 1 180 ? 48.714 6.445 -22.083 1.00 48.72 180 THR A C 1
ATOM 1497 O O . THR A 1 180 ? 48.737 5.227 -21.931 1.00 48.72 180 THR A O 1
ATOM 1500 N N . ILE A 1 181 ? 49.004 7.025 -23.249 1.00 53.38 181 ILE A N 1
ATOM 1501 C CA . ILE A 1 181 ? 49.672 6.322 -24.350 1.00 53.38 181 ILE A CA 1
ATOM 1502 C C . ILE A 1 181 ? 51.168 6.364 -24.035 1.00 53.38 181 ILE A C 1
ATOM 1504 O O . ILE A 1 181 ? 51.766 7.440 -24.037 1.00 53.38 181 ILE A O 1
ATOM 1508 N N . ASN A 1 182 ? 51.777 5.221 -23.727 1.00 56.78 182 ASN A N 1
ATOM 1509 C CA . ASN A 1 182 ? 53.228 5.143 -23.581 1.00 56.78 182 ASN A CA 1
ATOM 1510 C C . ASN A 1 182 ? 53.841 4.941 -24.973 1.00 56.78 182 ASN A C 1
ATOM 1512 O O . ASN A 1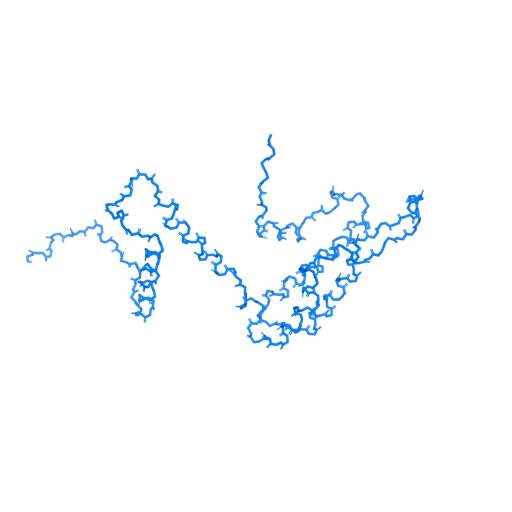 182 ? 53.660 3.900 -25.592 1.00 56.78 182 ASN A O 1
ATOM 1516 N N . VAL A 1 183 ? 54.568 5.942 -25.472 1.00 54.25 183 VAL A N 1
ATOM 1517 C CA . VAL A 1 183 ? 55.142 6.001 -26.837 1.00 54.25 183 VAL A CA 1
ATOM 1518 C C . VAL A 1 183 ? 56.349 5.053 -27.014 1.00 54.25 183 VAL A C 1
ATOM 1520 O O . VAL A 1 183 ? 57.204 5.275 -27.860 1.00 54.25 183 VAL A O 1
ATOM 1523 N N . LYS A 1 184 ? 56.472 3.994 -26.206 1.00 53.34 184 LYS A N 1
ATOM 1524 C CA . LYS A 1 184 ? 57.597 3.048 -26.302 1.00 53.34 184 LYS A CA 1
ATOM 1525 C C . LYS A 1 184 ? 57.347 1.854 -27.222 1.00 53.34 184 LYS A C 1
ATOM 1527 O O . LYS A 1 184 ? 58.319 1.214 -27.589 1.00 53.34 184 LYS A O 1
ATOM 1532 N N . ASP A 1 185 ? 56.112 1.637 -27.672 1.00 48.97 185 ASP A N 1
ATOM 1533 C CA . ASP A 1 185 ? 55.768 0.513 -28.560 1.00 48.97 185 ASP A CA 1
ATOM 1534 C C . ASP A 1 185 ? 55.610 0.936 -30.038 1.00 48.97 185 ASP A C 1
ATOM 1536 O O . ASP A 1 185 ? 54.930 0.275 -30.818 1.00 48.97 185 ASP A O 1
ATOM 1540 N N . MET A 1 186 ? 56.218 2.062 -30.434 1.00 46.34 186 MET A N 1
ATOM 1541 C CA . MET A 1 186 ? 56.268 2.531 -31.830 1.00 46.34 186 MET A CA 1
ATOM 1542 C C . MET A 1 186 ? 57.695 2.562 -32.408 1.00 46.34 186 MET A C 1
ATOM 1544 O O . MET A 1 186 ? 58.011 3.433 -33.219 1.00 46.34 186 MET A O 1
ATOM 1548 N N . GLN A 1 187 ? 58.543 1.600 -32.021 1.00 36.28 187 GLN A N 1
ATOM 1549 C CA . GLN A 1 187 ? 59.745 1.198 -32.768 1.00 36.28 187 GLN A CA 1
ATOM 1550 C C . GLN A 1 187 ? 59.970 -0.308 -32.676 1.00 36.28 187 GLN A C 1
ATOM 1552 O O . GLN A 1 187 ? 59.895 -0.839 -31.547 1.00 36.28 187 GLN A O 1
#